Protein AF-A0A2V8SRQ6-F1 (afdb_monomer_lite)

Radius of gyration: 25.5 Å; chains: 1; bounding box: 60×57×58 Å

Secondary structure (DSSP, 8-state):
-HHHHHHH-HHHHHHHHHHHHHHHHHS-SB-TTS-B-HHHHHHHHHHHHHHHS---TT---PPPPHHHHHHHHHHHHHHHHHHGGG-TTS-HHHHHHHHHHH-TTHHHHHHHHHHHHTTTSS----TTHHHHHHHHHT---HHHHHHHHTTS-HHHHHHHHHHHHHHHHHTT-HHHHHHHHHHH--HHHHHHHHHHHHHHHHHHHHHHT-HHHHHHHHHTS-HHHHHHHHHHHHHHHHHH-HHHHHHHHHHHHHHHHHTS-SS--SHHHHHHHHHHHHHHHHH-HHHHHHHHGGGHHHHHHHHHHHHHHHHHTT-SEETTEE---TT---SS---HHHHHHHHTT-HHHHHHHHHT-S-HHHHHHHHHHHHHTT-

Foldseek 3Di:
DLVVCCVVPVVVSLVVVQVLLVVLLPDDLADPVRAGVVVSLVVLLVVLCVVLDDDDPPDDDHDYDPVSSLSSLVVSLVCCLVPVVNPLPDDLVSNQSSCVPRPVVCNVSSVVCVVPSVPPDDDDPFPPVVVVCVVVVVVDALVVLQVCLVVGDLVSSLVSLLVSLLNCLLVVNNVVSLVSLVVNDDDPRSVVSNLVSLLSSLVSCLVVVVLVVSLVSLVPHDLLSSLVSLLVSLVSQCVVPVVVRLVVSVVSLVVSVVSADLADPD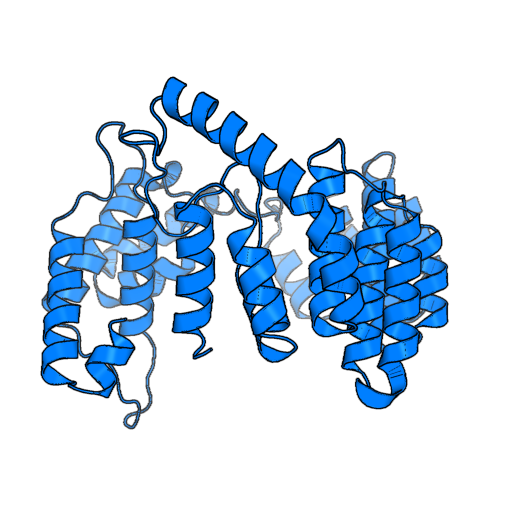LSSLVSLLSSLLSCLQRPVVVSLVSCQVCLVVLQVQLLVLLVVQVVVVHQDDPSAGDPDPPDDSSHDHDLVSLLSNCVVPVVSSVVSLVSHPHPSSSVVSVVVNVVVVD

pLDDT: mean 88.92, std 11.86, range [34.81, 98.5]

Sequence (375 aa):
MLNKVWSKDPATGNELANEVVDRLVSKSFFGSNNQANYDLITLSTSILSDYLRERSPEDKHIAFSESGMRSLGLKLLSVYIERAPAMNYIPLDQLQPIAKRFSPSSLDLLKKMSPNSRSSGFHPTMQNGEAYSKLMSSNPTADVLISEARKFPAESRRPIYAVAANKFSDANQYDRAVALLNENFEDDALENAISSLNWYHAHHLMNLGDFDAAEAMIMEFNESNRISALTSLANAIYNKDPEKNRARANAVLQRARTFLPQKPETNNEFSQIIQLINAMARIEPTEAFRNFEPLVDQINQLAEASAVINAFQGGGIRQGEYMVTNGYNFGVYVDPSMFRTLAQRDFDRTMILIDGFQRREMRIQILVSLLESGI

Structure (mmCIF, N/CA/C/O backbone):
data_AF-A0A2V8SRQ6-F1
#
_entry.id   AF-A0A2V8SRQ6-F1
#
loop_
_atom_site.group_PDB
_atom_site.id
_atom_site.type_symbol
_atom_site.label_atom_id
_atom_site.label_alt_id
_atom_site.label_comp_id
_atom_site.label_asym_id
_atom_site.label_entity_id
_atom_site.label_seq_id
_atom_site.pdbx_PDB_ins_code
_atom_site.Cartn_x
_atom_site.Cartn_y
_atom_site.Cartn_z
_atom_site.occupancy
_atom_site.B_iso_or_equiv
_atom_site.auth_seq_id
_atom_site.auth_comp_id
_atom_site.auth_asym_id
_atom_site.auth_atom_id
_atom_site.pdbx_PDB_model_num
ATOM 1 N N . MET A 1 1 ? -8.928 16.375 15.308 1.00 72.50 1 MET A N 1
ATOM 2 C CA . MET A 1 1 ? -9.767 17.038 16.336 1.00 72.50 1 MET A CA 1
ATOM 3 C C . MET A 1 1 ? -9.495 18.541 16.437 1.00 72.50 1 MET A C 1
ATOM 5 O O . MET A 1 1 ? -10.441 19.289 16.239 1.00 72.50 1 MET A O 1
ATOM 9 N N . LEU A 1 2 ? -8.249 18.995 16.653 1.00 81.81 2 LEU A N 1
ATOM 10 C CA . LEU A 1 2 ? -7.914 20.430 16.791 1.00 81.81 2 LEU A CA 1
ATOM 11 C C . LEU A 1 2 ? -8.434 21.309 15.640 1.00 81.81 2 LEU A C 1
ATOM 13 O O . LEU A 1 2 ? -9.131 22.278 15.902 1.00 81.81 2 LEU A O 1
ATOM 17 N N . ASN A 1 3 ? -8.230 20.911 14.378 1.00 83.00 3 ASN A N 1
ATOM 18 C CA . ASN A 1 3 ? -8.765 21.655 13.223 1.00 83.00 3 ASN A CA 1
ATOM 19 C C . ASN A 1 3 ? -10.300 21.771 13.226 1.00 83.00 3 ASN A C 1
ATOM 21 O O . ASN A 1 3 ? -10.837 22.793 12.816 1.00 83.00 3 ASN A O 1
ATOM 25 N N . LYS A 1 4 ? -11.017 20.745 13.715 1.00 83.81 4 LYS A N 1
ATOM 26 C CA . LYS A 1 4 ? -12.486 20.782 13.823 1.00 83.81 4 LYS A CA 1
ATOM 27 C C . LYS A 1 4 ? -12.924 21.783 14.897 1.00 83.81 4 LYS A C 1
ATOM 29 O O . LYS A 1 4 ? -13.859 22.538 14.657 1.00 83.81 4 LYS A O 1
ATOM 34 N N . VAL A 1 5 ? -12.242 21.810 16.046 1.00 85.81 5 VAL A N 1
ATOM 35 C CA . VAL A 1 5 ? -12.513 22.797 17.106 1.00 85.81 5 VAL A CA 1
ATOM 36 C C . VAL A 1 5 ? -12.198 24.202 16.601 1.00 85.81 5 VAL A C 1
ATOM 38 O O . VAL A 1 5 ? -13.075 25.054 16.618 1.00 85.81 5 VAL A O 1
ATOM 41 N N . TRP A 1 6 ? -11.008 24.401 16.033 1.00 92.44 6 TRP A N 1
ATOM 42 C CA . TRP A 1 6 ? -10.566 25.682 15.484 1.00 92.44 6 TRP A CA 1
ATOM 43 C C . TRP A 1 6 ? -11.492 26.227 14.388 1.00 92.44 6 TRP A C 1
ATOM 45 O O . TRP A 1 6 ? -11.783 27.416 14.365 1.00 92.44 6 TRP A O 1
ATOM 55 N N . SER A 1 7 ? -12.022 25.363 13.513 1.00 88.56 7 SER A N 1
ATOM 56 C CA . SER A 1 7 ? -12.961 25.783 12.461 1.00 88.56 7 SER A CA 1
ATOM 57 C C . SER A 1 7 ? -14.282 26.350 12.995 1.00 88.56 7 SER A C 1
ATOM 59 O O . SER A 1 7 ? -14.957 27.090 12.283 1.00 88.56 7 SER A O 1
ATOM 61 N N . LYS A 1 8 ? -14.656 25.991 14.230 1.00 92.25 8 LYS A N 1
ATOM 62 C CA . LYS A 1 8 ? -15.879 26.454 14.897 1.00 92.25 8 LYS A CA 1
ATOM 63 C C . LYS A 1 8 ? -15.600 27.606 15.858 1.00 92.25 8 LYS A C 1
ATOM 65 O O . LYS A 1 8 ? -16.370 28.557 15.894 1.00 92.25 8 LYS A O 1
ATOM 70 N N . ASP A 1 9 ? -14.505 27.510 16.604 1.00 94.06 9 ASP A N 1
ATOM 71 C CA . ASP A 1 9 ? -14.030 28.511 17.553 1.00 94.06 9 ASP A CA 1
ATOM 72 C C . ASP A 1 9 ? -12.500 28.644 17.434 1.00 94.06 9 ASP A C 1
ATOM 74 O O . ASP A 1 9 ? -11.750 27.846 18.014 1.00 94.06 9 ASP A O 1
ATOM 78 N N . PRO A 1 10 ? -12.009 29.632 16.662 1.00 93.94 10 PRO A N 1
ATOM 79 C CA . PRO A 1 10 ? -10.578 29.831 16.471 1.00 93.94 10 PRO A CA 1
ATOM 80 C C . PRO A 1 10 ? -9.828 30.163 17.763 1.00 93.94 10 PRO A C 1
ATOM 82 O O . PRO A 1 10 ? -8.671 29.769 17.904 1.00 93.94 10 PRO A O 1
ATOM 85 N N . ALA A 1 11 ? -10.462 30.867 18.707 1.00 93.25 11 ALA A N 1
ATOM 86 C CA . ALA A 1 11 ? -9.820 31.270 19.954 1.00 93.25 11 ALA A CA 1
ATOM 87 C C . ALA A 1 11 ? -9.552 30.042 20.830 1.00 93.25 11 ALA A C 1
ATOM 89 O O . ALA A 1 11 ? -8.399 29.777 21.177 1.00 93.25 11 ALA A O 1
ATOM 90 N N . THR A 1 12 ? -10.583 29.228 21.074 1.00 94.12 12 THR A N 1
ATOM 91 C CA . THR A 1 12 ? -10.437 27.962 21.806 1.00 94.12 12 THR A CA 1
ATOM 92 C C . THR A 1 12 ? -9.539 26.975 21.061 1.00 94.12 12 THR A C 1
ATOM 94 O O . THR A 1 12 ? -8.738 26.274 21.676 1.00 94.12 12 THR A O 1
ATOM 97 N N . GLY A 1 13 ? -9.619 26.926 19.727 1.00 92.62 13 GLY A N 1
ATOM 98 C CA . GLY A 1 13 ? -8.737 26.091 18.913 1.00 92.62 13 GLY A CA 1
ATOM 99 C C . GLY A 1 13 ? -7.255 26.439 19.085 1.00 92.62 13 GLY A C 1
ATOM 100 O O . GLY A 1 13 ? -6.432 25.534 19.211 1.00 92.62 13 GLY A O 1
ATOM 101 N N . ASN A 1 14 ? -6.920 27.732 19.129 1.00 93.94 14 ASN A N 1
ATOM 102 C CA . ASN A 1 14 ? -5.555 28.207 19.367 1.00 93.94 14 ASN A CA 1
ATOM 103 C C . ASN A 1 14 ? -5.093 27.919 20.802 1.00 93.94 14 ASN A C 1
ATOM 105 O O . ASN A 1 14 ? -3.961 27.484 21.004 1.00 93.94 14 ASN A O 1
ATOM 109 N N . GLU A 1 15 ? -5.952 28.136 21.800 1.00 94.38 15 GLU A N 1
ATOM 110 C CA . GLU A 1 15 ? -5.641 27.856 23.207 1.00 94.38 15 GLU A CA 1
ATOM 111 C C . GLU A 1 15 ? -5.310 26.372 23.420 1.00 94.38 15 GLU A C 1
ATOM 113 O O . GLU A 1 15 ? -4.221 26.038 23.889 1.00 94.38 15 GLU A O 1
ATOM 118 N N . LEU A 1 16 ? -6.187 25.475 22.957 1.00 94.69 16 LEU A N 1
ATOM 119 C CA . LEU A 1 16 ? -5.976 24.028 23.041 1.00 94.69 16 LEU A CA 1
ATOM 120 C C . LEU A 1 16 ? -4.724 23.580 22.286 1.00 94.69 16 LEU A C 1
ATOM 122 O O . LEU A 1 16 ? -4.012 22.682 22.731 1.00 94.69 16 LEU A O 1
ATOM 126 N N . ALA A 1 17 ? -4.443 24.186 21.132 1.00 93.88 17 ALA A N 1
ATOM 127 C CA . ALA A 1 17 ? -3.249 23.863 20.367 1.00 93.88 17 ALA A CA 1
ATOM 128 C C . ALA A 1 17 ? -1.962 24.227 21.123 1.00 93.88 17 ALA A C 1
ATOM 130 O O . ALA A 1 17 ? -1.019 23.434 21.133 1.00 93.88 17 ALA A O 1
ATOM 131 N N . ASN A 1 18 ? -1.934 25.379 21.800 1.00 96.25 18 ASN A N 1
ATOM 132 C CA . ASN A 1 18 ? -0.808 25.766 22.650 1.00 96.25 18 ASN A CA 1
ATOM 133 C C . ASN A 1 18 ? -0.691 24.860 23.884 1.00 96.25 18 ASN A C 1
ATOM 135 O O . ASN A 1 18 ? 0.411 24.424 24.201 1.00 96.25 18 ASN A O 1
ATOM 139 N N . GLU A 1 19 ? -1.807 24.460 24.498 1.00 95.94 19 GLU A N 1
ATOM 140 C CA . GLU A 1 19 ? -1.788 23.494 25.602 1.00 95.94 19 GLU A CA 1
ATOM 141 C C . GLU A 1 19 ? -1.201 22.136 25.169 1.00 95.94 19 GLU A C 1
ATOM 143 O O . GLU A 1 19 ? -0.430 21.509 25.900 1.00 95.94 19 GLU A O 1
ATOM 148 N N . VAL A 1 20 ? -1.522 21.670 23.956 1.00 95.31 20 VAL A N 1
ATOM 149 C CA . VAL A 1 20 ? -0.913 20.457 23.390 1.00 95.31 20 VAL A CA 1
ATOM 150 C C . VAL A 1 20 ? 0.598 20.626 23.236 1.00 95.31 20 VAL A C 1
ATOM 152 O O . VAL A 1 20 ? 1.340 19.715 23.608 1.00 95.31 20 VAL A O 1
ATOM 155 N N . VAL A 1 21 ? 1.065 21.774 22.739 1.00 97.19 21 VAL A N 1
ATOM 156 C CA . VAL A 1 21 ? 2.502 22.073 22.634 1.00 97.19 21 VAL A CA 1
ATOM 157 C C . VAL A 1 21 ? 3.165 22.058 24.013 1.00 97.19 21 VAL A C 1
ATOM 159 O O . VAL A 1 21 ? 4.177 21.380 24.181 1.00 97.19 21 VAL A O 1
ATOM 162 N N . ASP A 1 22 ? 2.571 22.686 25.025 1.00 96.69 22 ASP A N 1
ATOM 163 C CA . ASP A 1 22 ? 3.110 22.705 26.392 1.00 96.69 22 ASP A CA 1
ATOM 164 C C . ASP A 1 22 ? 3.184 21.297 27.007 1.00 96.69 22 ASP A C 1
ATOM 166 O O . ASP A 1 22 ? 4.172 20.909 27.648 1.00 96.69 22 ASP A O 1
ATOM 170 N N . ARG A 1 23 ? 2.172 20.462 26.751 1.00 95.88 23 ARG A N 1
ATOM 171 C CA . ARG A 1 23 ? 2.177 19.043 27.139 1.00 95.88 23 ARG A CA 1
ATOM 172 C C . ARG A 1 23 ? 3.268 18.253 26.410 1.00 95.88 23 ARG A C 1
ATOM 174 O O . ARG A 1 23 ? 3.907 17.394 27.017 1.00 95.88 23 ARG A O 1
ATOM 181 N N . LEU A 1 24 ? 3.515 18.527 25.130 1.00 96.00 24 LEU A N 1
ATOM 182 C CA . LEU A 1 24 ? 4.593 17.888 24.366 1.00 96.00 24 LEU A CA 1
ATOM 183 C C . LEU A 1 24 ? 5.977 18.334 24.842 1.00 96.00 24 LEU A C 1
ATOM 185 O O . LEU A 1 24 ? 6.892 17.514 24.932 1.00 96.00 24 LEU A O 1
ATOM 189 N N . VAL A 1 25 ? 6.135 19.606 25.208 1.00 96.62 25 VAL A N 1
ATOM 190 C CA . VAL A 1 25 ? 7.375 20.145 25.779 1.00 96.62 25 VAL A CA 1
ATOM 191 C C . VAL A 1 25 ? 7.649 19.549 27.163 1.00 96.62 25 VAL A C 1
ATOM 193 O O . VAL A 1 25 ? 8.792 19.189 27.443 1.00 96.62 25 VAL A O 1
ATOM 196 N N . SER A 1 26 ? 6.629 19.338 27.995 1.00 94.56 26 SER A N 1
ATOM 197 C CA . SER A 1 26 ? 6.801 18.781 29.348 1.00 94.56 26 SER A CA 1
ATOM 198 C C . SER A 1 26 ? 7.001 17.258 29.395 1.00 94.56 26 SER A C 1
ATOM 200 O O . SER A 1 26 ? 7.717 16.762 30.263 1.00 94.56 26 SER A O 1
ATOM 202 N N . LYS A 1 27 ? 6.424 16.484 28.466 1.00 93.56 27 LYS A N 1
ATOM 203 C CA . LYS A 1 27 ? 6.523 15.009 28.482 1.00 93.56 27 LYS A CA 1
ATOM 204 C C . LYS A 1 27 ? 7.836 14.470 27.923 1.00 93.56 27 LYS A C 1
ATOM 206 O O . LYS A 1 27 ? 8.259 14.876 26.852 1.00 93.56 27 LYS A O 1
ATOM 211 N N . SER A 1 28 ? 8.451 13.481 28.566 1.00 89.50 28 SER A N 1
ATOM 212 C CA . SER A 1 28 ? 9.617 12.788 27.992 1.00 89.50 28 SER A CA 1
ATOM 213 C C . SER A 1 28 ? 9.271 12.104 26.659 1.00 89.50 28 SER A C 1
ATOM 215 O O . SER A 1 28 ? 8.245 11.433 26.555 1.00 89.50 28 SER A O 1
ATOM 217 N N . PHE A 1 29 ? 10.155 12.214 25.659 1.00 90.62 29 PHE A N 1
ATOM 218 C CA . PHE A 1 29 ? 10.096 11.393 24.437 1.00 90.62 29 PHE A CA 1
ATOM 219 C C . PHE A 1 29 ? 10.620 9.971 24.656 1.00 90.62 29 PHE A C 1
ATOM 221 O O . PHE A 1 29 ? 10.720 9.206 23.706 1.00 90.62 29 PHE A O 1
ATOM 228 N N . PHE A 1 30 ? 10.939 9.599 25.894 1.00 86.19 30 PHE A N 1
ATOM 229 C CA . PHE A 1 30 ? 11.394 8.265 26.262 1.00 86.19 30 PHE A CA 1
ATOM 230 C C . PHE A 1 30 ? 10.602 7.734 27.453 1.00 86.19 30 PHE A C 1
ATOM 232 O O . PHE A 1 30 ? 10.371 8.459 28.426 1.00 86.19 30 PHE A O 1
ATOM 239 N N . GLY A 1 31 ? 10.199 6.468 27.364 1.00 80.88 31 GLY A N 1
ATOM 240 C CA . GLY A 1 31 ? 9.587 5.733 28.468 1.00 80.88 31 GLY A CA 1
ATOM 241 C C . GLY A 1 31 ? 10.608 5.261 29.510 1.00 80.88 31 GLY A C 1
ATOM 242 O O . GLY A 1 31 ? 11.816 5.441 29.351 1.00 80.88 31 GLY A O 1
ATOM 243 N N . SER A 1 32 ? 10.119 4.594 30.560 1.00 75.94 32 SER A N 1
ATOM 244 C CA . SER A 1 32 ? 10.934 4.050 31.662 1.00 75.94 32 SER A CA 1
ATOM 245 C C . SER A 1 32 ? 12.021 3.071 31.206 1.00 75.94 32 SER A C 1
ATOM 247 O O . SER A 1 32 ? 13.073 2.993 31.827 1.00 75.94 32 SER A O 1
ATOM 249 N N . ASN A 1 33 ? 11.801 2.376 30.088 1.00 75.62 33 ASN A N 1
ATOM 250 C CA . ASN A 1 33 ? 12.741 1.400 29.526 1.00 75.62 33 ASN A CA 1
ATOM 251 C C . ASN A 1 33 ? 13.688 2.023 28.488 1.00 75.62 33 ASN A C 1
ATOM 253 O O . ASN A 1 33 ? 14.264 1.314 27.668 1.00 75.62 33 ASN A O 1
ATOM 257 N N . ASN A 1 34 ? 13.796 3.356 28.467 1.00 75.31 34 ASN A N 1
ATOM 258 C CA . ASN A 1 34 ? 14.581 4.119 27.496 1.00 75.31 34 ASN A CA 1
ATOM 259 C C . ASN A 1 34 ? 14.147 3.927 26.024 1.00 75.31 34 ASN A C 1
ATOM 261 O O . ASN A 1 34 ? 14.859 4.334 25.109 1.00 75.31 34 ASN A O 1
ATOM 265 N N . GLN A 1 35 ? 12.970 3.341 25.791 1.00 76.19 35 GLN A N 1
ATOM 266 C CA . GLN A 1 35 ? 12.354 3.233 24.470 1.00 76.19 35 GLN A CA 1
ATOM 267 C C . GLN A 1 35 ? 11.781 4.585 24.041 1.00 76.19 35 GLN A C 1
ATOM 269 O O . GLN A 1 35 ? 11.166 5.287 24.850 1.00 76.19 35 GLN A O 1
ATOM 274 N N . ALA A 1 36 ? 11.989 4.945 22.773 1.00 82.31 36 ALA A N 1
ATOM 275 C CA . ALA A 1 36 ? 11.455 6.170 22.196 1.00 82.31 36 ALA A CA 1
ATOM 276 C C . ALA A 1 36 ? 9.922 6.110 22.117 1.00 82.31 36 ALA A C 1
ATOM 278 O O . ALA A 1 36 ? 9.336 5.113 21.699 1.00 82.31 36 ALA A O 1
ATOM 279 N N . ASN A 1 37 ? 9.267 7.196 22.512 1.00 86.12 37 ASN A N 1
ATOM 280 C CA . ASN A 1 37 ? 7.835 7.383 22.366 1.00 86.12 37 ASN A CA 1
ATOM 281 C C . ASN A 1 37 ? 7.556 7.983 20.983 1.00 86.12 37 ASN A C 1
ATOM 283 O O . ASN A 1 37 ? 7.479 9.206 20.816 1.00 86.12 37 ASN A O 1
ATOM 287 N N . TYR A 1 38 ? 7.464 7.102 19.988 1.00 81.31 38 TYR A N 1
ATOM 288 C CA . TYR A 1 38 ? 7.317 7.480 18.584 1.00 81.31 38 TYR A CA 1
ATOM 289 C C . TYR A 1 38 ? 6.052 8.291 18.304 1.00 81.31 38 TYR A C 1
ATOM 291 O O . TYR A 1 38 ? 6.085 9.153 17.429 1.00 81.31 38 TYR A O 1
ATOM 299 N N . ASP A 1 39 ? 4.983 8.103 19.076 1.00 82.12 39 ASP A N 1
ATOM 300 C CA . ASP A 1 39 ? 3.750 8.876 18.919 1.00 82.12 39 ASP A CA 1
ATOM 301 C C . ASP A 1 39 ? 3.969 10.350 19.266 1.00 82.12 39 ASP A C 1
ATOM 303 O O . ASP A 1 39 ? 3.601 11.240 18.498 1.00 82.12 39 ASP A O 1
ATOM 307 N N . LEU A 1 40 ? 4.630 10.627 20.398 1.00 89.69 40 LEU A N 1
ATOM 308 C CA . LEU A 1 40 ? 4.940 12.001 20.805 1.00 89.69 40 LEU A CA 1
ATOM 309 C C . LEU A 1 40 ? 5.920 12.664 19.839 1.00 89.69 40 LEU A C 1
ATOM 311 O O . LEU A 1 40 ? 5.772 13.846 19.530 1.00 89.69 40 LEU A O 1
ATOM 315 N N . ILE A 1 41 ? 6.901 11.908 19.349 1.00 88.88 41 ILE A N 1
ATOM 316 C CA . ILE A 1 41 ? 7.876 12.387 18.369 1.00 88.88 41 ILE A CA 1
ATOM 317 C C . ILE A 1 41 ? 7.175 12.730 17.048 1.00 88.88 41 ILE A C 1
ATOM 319 O O . ILE A 1 41 ? 7.314 13.847 16.557 1.00 88.88 41 ILE A O 1
ATOM 323 N N . THR A 1 42 ? 6.372 11.811 16.507 1.00 85.62 42 THR A N 1
ATOM 324 C CA . THR A 1 42 ? 5.651 11.982 15.234 1.00 85.62 42 THR A CA 1
ATOM 325 C C . THR A 1 42 ? 4.668 13.145 15.300 1.00 85.62 42 THR A C 1
ATOM 327 O O . THR A 1 42 ? 4.606 13.966 14.380 1.00 85.62 42 THR A O 1
ATOM 330 N N . LEU A 1 43 ? 3.935 13.265 16.410 1.00 91.00 43 LEU A N 1
ATOM 331 C CA . LEU A 1 43 ? 3.036 14.389 16.644 1.00 91.00 43 LEU A CA 1
ATOM 332 C C . LEU A 1 43 ? 3.805 15.717 16.706 1.00 91.00 43 LEU A C 1
ATOM 334 O O . LEU A 1 43 ? 3.392 16.690 16.079 1.00 91.00 43 LEU A O 1
ATOM 338 N N . SER A 1 44 ? 4.944 15.748 17.406 1.00 93.94 44 SER A N 1
ATOM 339 C CA . SER A 1 44 ? 5.781 16.951 17.520 1.00 93.94 44 SER A CA 1
ATOM 340 C C . SER A 1 44 ? 6.326 17.395 16.163 1.00 93.94 44 SER A C 1
ATOM 342 O O . SER A 1 44 ? 6.227 18.574 15.822 1.00 93.94 44 SER A O 1
ATOM 344 N N . THR A 1 45 ? 6.845 16.456 15.366 1.00 90.69 45 THR A N 1
ATOM 345 C CA . THR A 1 45 ? 7.312 16.719 13.998 1.00 90.69 45 THR A CA 1
ATOM 346 C C . THR A 1 45 ? 6.179 17.252 13.129 1.00 90.69 45 THR A C 1
ATOM 348 O O . THR A 1 45 ? 6.358 18.266 12.466 1.00 90.69 45 THR A O 1
ATOM 351 N N . SER A 1 46 ? 4.990 16.643 13.189 1.00 90.25 46 SER A N 1
ATOM 352 C CA . SER A 1 46 ? 3.832 17.071 12.392 1.00 90.25 46 SER A CA 1
ATOM 353 C C . SER A 1 46 ? 3.404 18.509 12.708 1.00 90.25 46 SER A C 1
ATOM 355 O O . SER A 1 46 ? 3.165 19.293 11.792 1.00 90.25 46 SER A O 1
ATOM 357 N N . ILE A 1 47 ? 3.357 18.880 13.994 1.00 94.31 47 ILE A N 1
ATOM 358 C CA . ILE A 1 47 ? 3.023 20.247 14.429 1.00 94.31 47 ILE A CA 1
ATOM 359 C C . ILE A 1 47 ? 4.099 21.243 13.970 1.00 94.31 47 ILE A C 1
ATOM 361 O O . ILE A 1 47 ? 3.772 22.309 13.453 1.00 94.31 47 ILE A O 1
ATOM 365 N N . LEU A 1 48 ? 5.384 20.900 14.115 1.00 94.81 48 LEU A N 1
ATOM 366 C CA . LEU A 1 48 ? 6.497 21.745 13.667 1.00 94.81 48 LEU A CA 1
ATOM 367 C C . LEU A 1 48 ? 6.508 21.937 12.146 1.00 94.81 48 LEU A C 1
ATOM 369 O O . LEU A 1 48 ? 6.730 23.051 11.676 1.00 94.81 48 LEU A O 1
ATOM 373 N N . SER A 1 49 ? 6.255 20.881 11.375 1.00 90.94 49 SER A N 1
ATOM 374 C CA . SER A 1 49 ? 6.165 20.957 9.917 1.00 90.94 49 SER A CA 1
ATOM 375 C C . SER A 1 49 ? 5.000 21.831 9.466 1.00 90.94 49 SER A C 1
ATOM 377 O O . SER A 1 49 ? 5.173 22.641 8.559 1.00 90.94 49 SER A O 1
ATOM 379 N N . ASP A 1 50 ? 3.838 21.708 10.110 1.00 90.69 50 ASP A N 1
ATOM 380 C CA . ASP A 1 50 ? 2.687 22.560 9.817 1.00 90.69 50 ASP A CA 1
ATOM 381 C C . ASP A 1 50 ? 2.972 24.036 10.152 1.00 90.69 50 ASP A C 1
ATOM 383 O O . ASP A 1 50 ? 2.677 24.915 9.343 1.00 90.69 50 ASP A O 1
ATOM 387 N N . TYR A 1 51 ? 3.628 24.306 11.287 1.00 93.94 51 TYR A N 1
ATOM 388 C CA . TYR A 1 51 ? 4.042 25.654 11.693 1.00 93.94 51 TYR A CA 1
ATOM 389 C C . TYR A 1 51 ? 5.034 26.308 10.721 1.00 93.94 51 TYR A C 1
ATOM 391 O O . TYR A 1 51 ? 4.956 27.505 10.460 1.00 93.94 51 TYR A O 1
ATOM 399 N N . LEU A 1 52 ? 5.986 25.531 10.197 1.00 92.56 52 LEU A N 1
ATOM 400 C CA . LEU A 1 52 ? 7.052 26.023 9.318 1.00 92.56 52 LEU A CA 1
ATOM 401 C C . LEU A 1 52 ? 6.658 26.061 7.836 1.00 92.56 52 LEU A C 1
ATOM 403 O O . LEU A 1 52 ? 7.464 26.490 7.007 1.00 92.56 52 LEU A O 1
ATOM 407 N N . ARG A 1 53 ? 5.454 25.599 7.485 1.00 90.69 53 ARG A N 1
ATOM 408 C CA . ARG A 1 53 ? 4.967 25.589 6.106 1.00 90.69 53 ARG A CA 1
ATOM 409 C C . ARG A 1 53 ? 4.810 27.018 5.586 1.00 90.69 53 ARG A C 1
ATOM 411 O O . ARG A 1 53 ? 4.242 27.873 6.260 1.00 90.69 53 ARG A O 1
ATOM 418 N N . GLU A 1 54 ? 5.241 27.260 4.352 1.00 86.62 54 GLU A N 1
ATOM 419 C CA . GLU A 1 54 ? 4.919 28.503 3.649 1.00 86.62 54 GLU A CA 1
ATOM 420 C C . GLU A 1 54 ? 3.407 28.563 3.381 1.00 86.62 54 GLU A C 1
ATOM 422 O O . GLU A 1 54 ? 2.814 27.616 2.859 1.00 86.62 54 GLU A O 1
ATOM 427 N N . ARG A 1 55 ? 2.764 29.661 3.787 1.00 84.19 55 ARG A N 1
ATOM 428 C CA . ARG A 1 55 ? 1.311 29.847 3.694 1.00 84.19 55 ARG A CA 1
ATOM 429 C C . ARG A 1 55 ? 0.983 31.123 2.930 1.00 84.19 55 ARG A C 1
ATOM 431 O O . ARG A 1 55 ? 1.678 32.129 3.065 1.00 84.19 55 ARG A O 1
ATOM 438 N N . SER A 1 56 ? -0.094 31.072 2.144 1.00 85.88 56 SER A N 1
ATOM 439 C CA . SER A 1 56 ? -0.691 32.269 1.542 1.00 85.88 56 SER A CA 1
ATOM 440 C C . SER A 1 56 ? -1.221 33.194 2.650 1.00 85.88 56 SER A C 1
ATOM 442 O O . SER A 1 56 ? -1.704 32.681 3.662 1.00 85.88 56 SER A O 1
ATOM 444 N N . PRO A 1 57 ? -1.206 34.529 2.473 1.00 79.75 57 PRO A N 1
ATOM 445 C CA . PRO A 1 57 ? -1.816 35.471 3.417 1.00 79.75 57 PRO A CA 1
ATOM 446 C C . PRO A 1 57 ? -3.296 35.192 3.729 1.00 79.75 57 PRO A C 1
ATOM 448 O O . PRO A 1 57 ? -3.799 35.611 4.767 1.00 79.75 57 PRO A O 1
ATOM 451 N N . GLU A 1 58 ? -3.992 34.487 2.838 1.00 85.25 58 GLU A N 1
ATOM 452 C CA . GLU A 1 58 ? -5.410 34.134 2.967 1.00 85.25 58 GLU A CA 1
ATOM 453 C C . GLU A 1 58 ? -5.640 32.798 3.703 1.00 85.25 58 GLU A C 1
ATOM 455 O O . GLU A 1 58 ? -6.781 32.454 4.020 1.00 85.25 58 GLU A O 1
ATOM 460 N N . ASP A 1 59 ? -4.575 32.033 3.983 1.00 86.25 59 ASP A N 1
ATOM 461 C CA . ASP A 1 59 ? -4.670 30.700 4.581 1.00 86.25 59 ASP A CA 1
ATOM 462 C C . ASP A 1 59 ? -5.032 30.791 6.071 1.00 86.25 59 ASP A C 1
ATOM 464 O O . ASP A 1 59 ? -4.290 31.317 6.905 1.00 86.25 59 ASP A O 1
ATOM 468 N N . LYS A 1 60 ? -6.199 30.252 6.413 1.00 88.00 60 LYS A N 1
ATOM 469 C CA . LYS A 1 60 ? -6.795 30.260 7.749 1.00 88.00 60 LYS A CA 1
ATOM 470 C C . LYS A 1 60 ? -6.288 29.061 8.553 1.00 88.00 60 LYS A C 1
ATOM 472 O O . LYS A 1 60 ? -6.560 27.922 8.186 1.00 88.00 60 LYS A O 1
ATOM 477 N N . HIS A 1 61 ? -5.587 29.305 9.660 1.00 89.50 61 HIS A N 1
ATOM 478 C CA . HIS A 1 61 ? -4.890 28.245 10.388 1.00 89.50 61 HIS A CA 1
ATOM 479 C C . HIS A 1 61 ? -4.787 28.469 11.901 1.00 89.50 61 HIS A C 1
ATOM 481 O O . HIS A 1 61 ? -4.911 29.587 12.402 1.00 89.50 61 HIS A O 1
ATOM 487 N N . ILE A 1 62 ? -4.495 27.377 12.613 1.00 92.25 62 ILE A N 1
ATOM 488 C CA . ILE A 1 62 ? -4.186 27.388 14.044 1.00 92.25 62 ILE A CA 1
ATOM 489 C C . ILE A 1 62 ? -2.934 28.232 14.292 1.00 92.25 62 ILE A C 1
ATOM 491 O O . ILE A 1 62 ? -1.870 27.963 13.730 1.00 92.25 62 ILE A O 1
ATOM 495 N N . ALA A 1 63 ? -3.060 29.225 15.167 1.00 92.25 63 ALA A N 1
ATOM 496 C CA . ALA A 1 63 ? -1.955 30.058 15.608 1.00 92.25 63 ALA A CA 1
ATOM 497 C C . ALA A 1 63 ? -1.263 29.421 16.821 1.00 92.25 63 ALA A C 1
ATOM 499 O O . ALA A 1 63 ? -1.854 29.270 17.894 1.00 92.25 63 ALA A O 1
ATOM 500 N N . PHE A 1 64 ? 0.011 29.083 16.652 1.00 94.94 64 PHE A N 1
ATOM 501 C CA . PHE A 1 64 ? 0.876 28.612 17.729 1.00 94.94 64 PHE A CA 1
ATOM 502 C C . PHE A 1 64 ? 1.735 29.758 18.266 1.00 94.94 64 PHE A C 1
ATOM 504 O O . PHE A 1 64 ? 2.124 30.661 17.524 1.00 94.94 64 PHE A O 1
ATOM 511 N N . SER A 1 65 ? 2.066 29.712 19.553 1.00 95.50 65 SER A N 1
ATOM 512 C CA . SER A 1 65 ? 3.023 30.640 20.150 1.00 95.50 65 SER A CA 1
ATOM 513 C C . SER A 1 65 ? 4.444 30.362 19.644 1.00 95.50 65 SER A C 1
ATOM 515 O O . SER A 1 65 ? 4.916 29.224 19.653 1.00 95.50 65 SER A O 1
ATOM 517 N N . GLU A 1 66 ? 5.170 31.410 19.240 1.00 95.12 66 GLU A N 1
ATOM 518 C CA . GLU A 1 66 ? 6.568 31.283 18.785 1.00 95.12 66 GLU A CA 1
ATOM 519 C C . GLU A 1 66 ? 7.461 30.695 19.895 1.00 95.12 66 GLU A C 1
ATOM 521 O O . GLU A 1 66 ? 8.347 29.889 19.617 1.00 95.12 66 GLU A O 1
ATOM 526 N N . SER A 1 67 ? 7.210 31.035 21.166 1.00 96.31 67 SER A N 1
ATOM 527 C CA . SER A 1 67 ? 7.941 30.485 22.317 1.00 96.31 67 SER A CA 1
ATOM 528 C C . SER A 1 67 ? 7.696 28.986 22.518 1.00 96.31 67 SER A C 1
ATOM 530 O O . SER A 1 67 ? 8.658 28.242 22.740 1.00 96.31 67 SER A O 1
ATOM 532 N N . GLY A 1 68 ? 6.444 28.531 22.409 1.00 96.19 68 GLY A N 1
ATOM 533 C CA . GLY A 1 68 ? 6.087 27.115 22.491 1.00 96.19 68 GLY A CA 1
ATOM 534 C C . GLY A 1 68 ? 6.706 26.322 21.343 1.00 96.19 68 GLY A C 1
ATOM 535 O O . GLY A 1 68 ? 7.382 25.316 21.570 1.00 96.19 68 GLY A O 1
ATOM 536 N N . MET A 1 69 ? 6.585 26.831 20.113 1.00 97.56 69 MET A N 1
ATOM 537 C CA . MET A 1 69 ? 7.150 26.182 18.929 1.00 97.56 69 MET A CA 1
ATOM 538 C C . MET A 1 69 ? 8.673 26.115 18.955 1.00 97.56 69 MET A C 1
ATOM 540 O O . MET A 1 69 ? 9.250 25.076 18.627 1.00 97.56 69 MET A O 1
ATOM 544 N N . ARG A 1 70 ? 9.336 27.181 19.412 1.00 97.00 70 ARG A N 1
ATOM 545 C CA . ARG A 1 70 ? 10.786 27.183 19.613 1.00 97.00 70 ARG A CA 1
ATOM 546 C C . ARG A 1 70 ? 11.206 26.147 20.649 1.00 97.00 70 ARG A C 1
ATOM 548 O O . ARG A 1 70 ? 12.160 25.413 20.409 1.00 97.00 70 ARG A O 1
ATOM 555 N N . SER A 1 71 ? 10.499 26.065 21.774 1.00 97.56 71 SER A N 1
ATOM 556 C CA . SER A 1 71 ? 10.799 25.099 22.840 1.00 97.56 71 SER A CA 1
ATOM 557 C C . SER A 1 71 ? 10.641 23.659 22.350 1.00 97.56 71 SER A C 1
ATOM 559 O O . SER A 1 71 ? 11.519 22.826 22.575 1.00 97.56 71 SER A O 1
ATOM 561 N N . LEU A 1 72 ? 9.564 23.382 21.610 1.00 97.25 72 LEU A N 1
ATOM 562 C CA . LEU A 1 72 ? 9.317 22.074 21.008 1.00 97.25 72 LEU A CA 1
ATOM 563 C C . LEU A 1 72 ? 10.380 21.717 19.960 1.00 97.25 72 LEU A C 1
ATOM 565 O O . LEU A 1 72 ? 10.915 20.609 19.978 1.00 97.25 72 LEU A O 1
A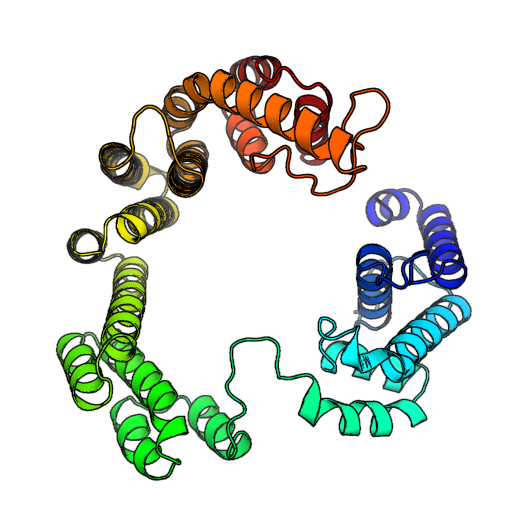TOM 569 N N . GLY A 1 73 ? 10.725 22.665 19.084 1.00 96.19 73 GLY A N 1
ATOM 570 C CA . GLY A 1 73 ? 11.748 22.493 18.055 1.00 96.19 73 GLY A CA 1
ATOM 571 C C . GLY A 1 73 ? 13.129 22.213 18.643 1.00 96.19 73 GLY A C 1
ATOM 572 O O . GLY A 1 73 ? 13.791 21.264 18.230 1.00 96.19 73 GLY A O 1
ATOM 573 N N . LEU A 1 74 ? 13.550 22.984 19.649 1.00 95.62 74 LEU A N 1
ATOM 574 C CA . LEU A 1 74 ? 14.828 22.774 20.337 1.00 95.62 74 LEU A CA 1
ATOM 575 C C . LEU A 1 74 ? 14.888 21.418 21.041 1.00 95.62 74 LEU A C 1
ATOM 577 O O . LEU A 1 74 ? 15.903 20.735 20.948 1.00 95.62 74 LEU A O 1
ATOM 581 N N . LYS A 1 75 ? 13.796 21.008 21.690 1.00 95.31 75 LYS A N 1
ATOM 582 C CA . LYS A 1 75 ? 13.699 19.698 22.333 1.00 95.31 75 LYS A CA 1
ATOM 583 C C . LYS A 1 75 ? 13.797 18.548 21.331 1.00 95.31 75 LYS A C 1
ATOM 585 O O . LYS A 1 75 ? 14.480 17.562 21.590 1.00 95.31 75 LYS A O 1
ATOM 590 N N . LEU A 1 76 ? 13.116 18.653 20.190 1.00 92.75 76 LEU A N 1
ATOM 591 C CA . LEU A 1 76 ? 13.192 17.629 19.150 1.00 92.75 76 LEU A CA 1
ATOM 592 C C . LEU A 1 76 ? 14.616 17.527 18.583 1.00 92.75 76 LEU A C 1
ATOM 594 O O . LEU A 1 76 ? 15.139 16.423 18.430 1.00 92.75 76 LEU A O 1
ATOM 598 N N . LEU A 1 77 ? 15.260 18.672 18.334 1.00 92.69 77 LEU A N 1
ATOM 599 C CA . LEU A 1 77 ? 16.645 18.731 17.869 1.00 92.69 77 LEU A CA 1
ATOM 600 C C . LEU A 1 77 ? 17.624 18.137 18.884 1.00 92.69 77 LEU A C 1
ATOM 602 O O . LEU A 1 77 ? 18.487 17.359 18.485 1.00 92.69 77 LEU A O 1
ATOM 606 N N . SER A 1 78 ? 17.491 18.457 20.175 1.00 91.00 78 SER A N 1
ATOM 607 C CA . SER A 1 78 ? 18.390 17.931 21.209 1.00 91.00 78 SER A CA 1
ATOM 608 C C . SER A 1 78 ? 18.272 16.415 21.322 1.00 91.00 78 SER A C 1
ATOM 610 O O . SER A 1 78 ? 19.280 15.719 21.275 1.00 91.00 78 SER A O 1
ATOM 612 N N . VAL A 1 79 ? 17.043 15.889 21.351 1.00 88.69 79 VAL A N 1
ATOM 613 C CA . VAL A 1 79 ? 16.794 14.443 21.386 1.00 88.69 79 VAL A CA 1
ATOM 614 C C . VAL A 1 79 ? 17.415 13.748 20.178 1.00 88.69 79 VAL A C 1
ATOM 616 O O . VAL A 1 79 ? 18.037 12.697 20.330 1.00 88.69 79 VAL A O 1
ATOM 619 N N . TYR A 1 80 ? 17.284 14.332 18.988 1.00 86.69 80 TYR A N 1
ATOM 620 C CA . TYR A 1 80 ? 17.858 13.746 17.786 1.00 86.69 80 TYR A CA 1
ATOM 621 C C . TYR A 1 80 ? 19.390 13.786 17.789 1.00 86.69 80 TYR A C 1
ATOM 623 O O . TYR A 1 80 ? 20.025 12.786 17.479 1.00 86.69 80 TYR A O 1
ATOM 631 N N . ILE A 1 81 ? 19.996 14.910 18.174 1.00 86.81 81 ILE A N 1
ATOM 632 C CA . ILE A 1 81 ? 21.457 15.074 18.216 1.00 86.81 81 ILE A CA 1
ATOM 633 C C . ILE A 1 81 ? 22.086 14.152 19.268 1.00 86.81 81 ILE A C 1
ATOM 635 O O . ILE A 1 81 ? 23.102 13.516 19.001 1.00 86.81 81 ILE A O 1
ATOM 639 N N . GLU A 1 82 ? 21.479 14.050 20.449 1.00 84.88 82 GLU A N 1
ATOM 640 C CA . GLU A 1 82 ? 22.001 13.248 21.560 1.00 84.88 82 GLU A CA 1
ATOM 641 C C . GLU A 1 82 ? 21.800 11.744 21.353 1.00 84.88 82 GLU A C 1
ATOM 643 O O . GLU A 1 82 ? 22.574 10.935 21.865 1.00 84.88 82 GLU A O 1
ATOM 648 N N . ARG A 1 83 ? 20.746 11.348 20.627 1.00 78.94 83 ARG A N 1
ATOM 649 C CA . ARG A 1 83 ? 20.312 9.947 20.522 1.00 78.94 83 ARG A CA 1
ATOM 650 C C . ARG A 1 83 ? 20.099 9.482 19.084 1.00 78.94 83 ARG A C 1
ATOM 652 O O . ARG A 1 83 ? 19.332 8.547 18.859 1.00 78.94 83 ARG A O 1
ATOM 659 N N . ALA A 1 84 ? 20.805 10.081 18.125 1.00 67.88 84 ALA A N 1
ATOM 660 C CA . ALA A 1 84 ? 20.684 9.792 16.692 1.00 67.88 84 ALA A CA 1
ATOM 661 C C . ALA A 1 84 ? 20.624 8.286 16.341 1.00 67.88 84 ALA A C 1
ATOM 663 O O . ALA A 1 84 ? 19.743 7.914 15.566 1.00 67.88 84 ALA A O 1
ATOM 664 N N . PRO A 1 85 ? 21.440 7.386 16.941 1.00 61.47 85 PRO A N 1
ATOM 665 C CA . PRO A 1 85 ? 21.367 5.951 16.640 1.00 61.47 85 PRO A CA 1
ATOM 666 C C . PRO A 1 85 ? 20.025 5.296 17.011 1.00 61.47 85 PRO A C 1
ATOM 668 O O . PRO A 1 85 ? 19.593 4.361 16.346 1.00 61.47 85 PRO A O 1
ATOM 671 N N . ALA A 1 86 ? 19.345 5.793 18.050 1.00 61.50 86 ALA A N 1
ATOM 672 C CA . ALA A 1 86 ? 18.032 5.306 18.486 1.00 61.50 86 ALA A CA 1
ATOM 673 C C . ALA A 1 86 ? 16.863 5.951 17.711 1.00 61.50 86 ALA A C 1
ATOM 675 O O . ALA A 1 86 ? 15.724 5.498 17.808 1.00 61.50 86 ALA A O 1
ATOM 676 N N . MET A 1 87 ? 17.143 7.006 16.939 1.00 63.00 87 MET A N 1
ATOM 677 C CA . MET A 1 87 ? 16.166 7.859 16.252 1.00 63.00 87 MET A CA 1
ATOM 678 C C . MET A 1 87 ? 16.215 7.685 14.725 1.00 63.00 87 MET A C 1
ATOM 680 O O . MET A 1 87 ? 15.887 8.607 13.978 1.00 63.00 87 MET A O 1
ATOM 684 N N . ASN A 1 88 ? 16.586 6.490 14.252 1.00 62.62 88 ASN A N 1
ATOM 685 C CA . ASN A 1 88 ? 16.857 6.155 12.844 1.00 62.62 88 ASN A CA 1
ATOM 686 C C . ASN A 1 88 ? 15.627 6.195 11.898 1.00 62.62 88 ASN A C 1
ATOM 688 O O . ASN A 1 88 ? 15.668 5.641 10.799 1.00 62.62 88 ASN A O 1
ATOM 692 N N . TYR A 1 89 ? 14.523 6.804 12.346 1.00 60.38 89 TYR A N 1
ATOM 693 C CA . TYR A 1 89 ? 13.223 6.846 11.672 1.00 60.38 89 TYR A CA 1
ATOM 694 C C . TYR A 1 89 ? 12.773 8.262 11.280 1.00 60.38 89 TYR A C 1
ATOM 696 O O . TYR A 1 89 ? 11.885 8.391 10.447 1.00 60.38 89 TYR A O 1
ATOM 704 N N . ILE A 1 90 ? 13.359 9.334 11.840 1.00 65.88 90 ILE A N 1
ATOM 705 C CA . ILE A 1 90 ? 13.066 10.697 11.358 1.00 65.88 90 ILE A CA 1
ATOM 706 C C . ILE A 1 90 ? 14.056 11.030 10.239 1.00 65.88 90 ILE A C 1
ATOM 708 O O . ILE A 1 90 ? 15.263 11.099 10.513 1.00 65.88 90 ILE A O 1
ATOM 712 N N . PRO A 1 91 ? 13.577 11.264 9.006 1.00 70.69 91 PRO A N 1
ATOM 713 C CA . PRO A 1 91 ? 14.427 11.717 7.920 1.00 70.69 91 PRO A CA 1
ATOM 714 C C . PRO A 1 91 ? 15.088 13.054 8.287 1.00 70.69 91 PRO A C 1
ATOM 716 O O . PRO A 1 91 ? 14.427 14.001 8.718 1.00 70.69 91 PRO A O 1
ATOM 719 N N . LEU A 1 92 ? 16.414 13.137 8.159 1.00 74.31 92 LEU A N 1
ATOM 720 C CA . LEU A 1 92 ? 17.195 14.323 8.540 1.00 74.31 92 LEU A CA 1
ATOM 721 C C . LEU A 1 92 ? 16.759 15.605 7.824 1.00 74.31 92 LEU A C 1
ATOM 723 O O . LEU A 1 92 ? 16.890 16.700 8.369 1.00 74.31 92 LEU A O 1
ATOM 727 N N . ASP A 1 93 ? 16.261 15.474 6.601 1.00 78.88 93 ASP A N 1
ATOM 728 C CA . ASP A 1 93 ? 15.669 16.538 5.796 1.00 78.88 93 ASP A CA 1
ATOM 729 C C . ASP A 1 93 ? 14.473 17.198 6.492 1.00 78.88 93 ASP A C 1
ATOM 731 O O . ASP A 1 93 ? 14.329 18.416 6.399 1.00 78.88 93 ASP A O 1
ATOM 735 N N . GLN A 1 94 ? 13.696 16.459 7.290 1.00 80.81 94 GLN A N 1
ATOM 736 C CA . GLN A 1 94 ? 12.588 17.029 8.067 1.00 80.81 94 GLN A CA 1
ATOM 737 C C . GLN A 1 94 ? 13.068 17.914 9.227 1.00 80.81 94 GLN A C 1
ATOM 739 O O . GLN A 1 94 ? 12.350 18.814 9.660 1.00 80.81 94 GLN A O 1
ATOM 744 N N . LEU A 1 95 ? 14.294 17.706 9.719 1.00 87.88 95 LEU A N 1
ATOM 745 C CA . LEU A 1 95 ? 14.865 18.484 10.824 1.00 87.88 95 LEU A CA 1
ATOM 746 C C . LEU A 1 95 ? 15.576 19.758 10.359 1.00 87.88 95 LEU A C 1
ATOM 748 O O . LEU A 1 95 ? 15.774 20.677 11.158 1.00 87.88 95 LEU A O 1
ATOM 752 N N . GLN A 1 96 ? 15.945 19.854 9.079 1.00 89.25 96 GLN A N 1
ATOM 753 C CA . GLN A 1 96 ? 16.664 21.019 8.556 1.00 89.25 96 GLN A CA 1
ATOM 754 C C . GLN A 1 96 ? 15.864 22.328 8.665 1.00 89.25 96 GLN A C 1
ATOM 756 O O . GLN A 1 96 ? 16.448 23.313 9.125 1.00 89.25 96 GLN A O 1
ATOM 761 N N . PRO A 1 97 ? 14.561 22.391 8.316 1.00 91.38 97 PRO A N 1
ATOM 762 C CA . PRO A 1 97 ? 13.772 23.612 8.485 1.00 91.38 97 PRO A CA 1
ATOM 763 C C . PRO A 1 97 ? 13.683 24.045 9.953 1.00 91.38 97 PRO A C 1
ATOM 765 O O . PRO A 1 97 ? 13.821 25.228 10.264 1.00 91.38 97 PRO A O 1
ATOM 768 N N . ILE A 1 98 ? 13.534 23.074 10.860 1.00 93.19 98 ILE A N 1
ATOM 769 C CA . ILE A 1 98 ? 13.443 23.294 12.309 1.00 93.19 98 ILE A CA 1
ATOM 770 C C . ILE A 1 98 ? 14.759 23.877 12.831 1.00 93.19 98 ILE A C 1
ATOM 772 O O . ILE A 1 98 ? 14.754 24.903 13.513 1.00 93.19 98 ILE A O 1
ATOM 776 N N . ALA A 1 99 ? 15.896 23.281 12.462 1.00 93.25 99 ALA A N 1
ATOM 777 C CA . ALA A 1 99 ? 17.214 23.799 12.814 1.00 93.25 99 ALA A CA 1
ATOM 778 C C . ALA A 1 99 ? 17.450 25.192 12.218 1.00 93.25 99 ALA A C 1
ATOM 780 O O . ALA A 1 99 ? 17.819 26.109 12.942 1.00 93.25 99 ALA A O 1
ATOM 781 N N . LYS A 1 100 ? 17.148 25.409 10.934 1.00 93.19 100 LYS A N 1
ATOM 782 C CA . LYS A 1 100 ? 17.310 26.718 10.284 1.00 93.19 100 LYS A CA 1
ATOM 783 C C . LYS A 1 100 ? 16.517 27.824 10.985 1.00 93.19 100 LYS A C 1
ATOM 785 O O . LYS A 1 100 ? 17.007 28.946 11.065 1.00 93.19 100 LYS A O 1
ATOM 790 N N . ARG A 1 101 ? 15.317 27.520 11.493 1.00 94.06 101 ARG A N 1
ATOM 791 C CA . ARG A 1 101 ? 14.471 28.494 12.194 1.00 94.06 101 ARG A CA 1
ATOM 792 C C . ARG A 1 101 ? 14.886 28.704 13.650 1.00 94.06 101 ARG A C 1
ATOM 794 O O . ARG A 1 101 ? 14.983 29.847 14.084 1.00 94.06 101 ARG A O 1
ATOM 801 N N . PHE A 1 102 ? 15.100 27.628 14.407 1.00 94.81 102 PHE A N 1
ATOM 802 C CA . PHE A 1 102 ? 15.195 27.704 15.870 1.00 94.81 102 PHE A CA 1
ATOM 803 C C . PHE A 1 102 ? 16.607 27.502 16.430 1.00 94.81 102 PHE A C 1
ATOM 805 O O . PHE A 1 102 ? 16.893 27.988 17.526 1.00 94.81 102 PHE A O 1
ATOM 812 N N . SER A 1 103 ? 17.492 26.815 15.702 1.00 93.81 103 SER A N 1
ATOM 813 C CA . SER A 1 103 ? 18.880 26.557 16.107 1.00 93.81 103 SER A CA 1
ATOM 814 C C . SER A 1 103 ? 19.817 26.444 14.893 1.00 93.81 103 SER A C 1
ATOM 816 O O . SER A 1 103 ? 20.235 25.340 14.530 1.00 93.81 103 SER A O 1
ATOM 818 N N . PRO A 1 104 ? 20.160 27.568 14.231 1.00 91.25 104 PRO A N 1
ATOM 819 C CA . PRO A 1 104 ? 20.982 27.537 13.019 1.00 91.25 104 PRO A CA 1
ATOM 820 C C . PRO A 1 104 ? 22.346 26.868 13.225 1.00 91.25 104 PRO A C 1
ATOM 822 O O . PRO A 1 104 ? 22.851 26.214 12.318 1.00 91.25 104 PRO A O 1
ATOM 825 N N . SER A 1 105 ? 22.914 26.962 14.431 1.00 89.12 105 SER A N 1
ATOM 826 C CA . SER A 1 105 ? 24.165 26.289 14.808 1.00 89.12 105 SER A CA 1
ATOM 827 C C . SER A 1 105 ? 24.072 24.758 14.779 1.00 89.12 105 SER A C 1
ATOM 829 O O . SER A 1 105 ? 25.084 24.088 14.582 1.00 89.12 105 SER A O 1
ATOM 831 N N . SER A 1 106 ? 22.872 24.187 14.918 1.00 88.62 106 SER A N 1
ATOM 832 C CA . SER A 1 106 ? 22.649 22.738 14.838 1.00 88.62 106 SER A CA 1
ATOM 833 C C . SER A 1 106 ? 22.677 22.204 13.401 1.00 88.62 106 SER A C 1
ATOM 835 O O . SER A 1 106 ? 22.793 20.995 13.204 1.00 88.62 106 SER A O 1
ATOM 837 N N . LEU A 1 107 ? 22.604 23.071 12.380 1.00 85.19 107 LEU A N 1
ATOM 838 C CA . LEU A 1 107 ? 22.569 22.650 10.973 1.00 85.19 107 LEU A CA 1
ATOM 839 C C . LEU A 1 107 ? 23.825 21.884 10.554 1.00 85.19 107 LEU A C 1
ATOM 841 O O . LEU A 1 107 ? 23.723 20.865 9.872 1.00 85.19 107 LEU A O 1
ATOM 845 N N . ASP A 1 108 ? 25.003 22.350 10.964 1.00 84.00 108 ASP A N 1
ATOM 846 C CA . ASP A 1 108 ? 26.261 21.701 10.590 1.00 84.00 108 ASP A CA 1
ATOM 847 C C . ASP A 1 108 ? 26.438 20.351 11.291 1.00 84.00 108 ASP A C 1
ATOM 849 O O . ASP A 1 108 ? 26.994 19.419 10.708 1.00 84.00 108 ASP A O 1
ATOM 853 N N . LEU A 1 109 ? 25.911 20.213 12.512 1.00 83.81 109 LEU A N 1
ATOM 854 C CA . LEU A 1 109 ? 25.879 18.941 13.234 1.00 83.81 109 LEU A CA 1
ATOM 855 C C . LEU A 1 109 ? 24.949 17.943 12.534 1.00 83.81 109 LEU A C 1
ATOM 857 O O . LEU A 1 109 ? 25.373 16.826 12.244 1.00 83.81 109 LEU A O 1
ATOM 861 N N . LEU A 1 110 ? 23.735 18.362 12.163 1.00 83.31 110 LEU A N 1
ATOM 862 C CA . LEU A 1 110 ? 22.787 17.518 11.424 1.00 83.31 110 LEU A CA 1
ATOM 863 C C . LEU A 1 110 ? 23.346 17.070 10.064 1.00 83.31 110 LEU A C 1
ATOM 865 O O . LEU A 1 110 ? 23.218 15.904 9.692 1.00 83.31 110 LEU A O 1
ATOM 869 N N . LYS A 1 111 ? 24.024 17.963 9.330 1.00 79.50 111 LYS A N 1
ATOM 870 C CA . LYS A 1 111 ? 24.678 17.615 8.055 1.00 79.50 111 LYS A CA 1
ATOM 871 C C . LYS A 1 111 ? 25.764 16.555 8.230 1.00 79.50 111 LYS A C 1
ATOM 873 O O . LYS A 1 111 ? 25.849 15.646 7.409 1.00 79.50 111 LYS A O 1
ATOM 878 N N . LYS A 1 112 ? 26.562 16.640 9.300 1.00 77.81 112 LYS A N 1
ATOM 879 C CA . LYS A 1 112 ? 27.607 15.653 9.624 1.00 77.81 112 LYS A CA 1
ATOM 880 C C . LYS A 1 112 ? 27.049 14.300 10.071 1.00 77.81 112 LYS A C 1
ATOM 882 O O . LYS A 1 112 ? 27.748 13.305 9.935 1.00 77.81 112 LYS A O 1
ATOM 887 N N . MET A 1 113 ? 25.812 14.249 10.570 1.00 71.75 113 MET A N 1
ATOM 888 C CA . MET A 1 113 ? 25.124 13.002 10.939 1.00 71.75 113 MET A CA 1
ATOM 889 C C . MET A 1 113 ? 24.505 12.273 9.729 1.00 71.75 113 MET A C 1
ATOM 891 O O . MET A 1 113 ? 24.360 11.052 9.754 1.00 71.75 113 MET A O 1
ATOM 895 N N . SER A 1 114 ? 24.234 12.997 8.636 1.00 60.16 114 SER A N 1
ATOM 896 C CA . SER A 1 114 ? 23.648 12.495 7.376 1.00 60.16 114 SER A CA 1
ATOM 897 C C . SER A 1 114 ? 24.334 11.319 6.667 1.00 60.16 114 SER A C 1
ATOM 899 O O . SER A 1 114 ? 23.616 10.523 6.055 1.00 60.16 114 SER A O 1
ATOM 901 N N . PRO A 1 115 ? 25.663 11.115 6.756 1.00 52.25 115 PRO A N 1
ATOM 902 C CA . PRO A 1 115 ? 26.299 9.941 6.161 1.00 52.25 115 PRO A CA 1
ATOM 903 C C . PRO A 1 115 ? 25.810 8.616 6.766 1.00 52.25 115 PRO A C 1
ATOM 905 O O . PRO A 1 115 ? 25.805 7.609 6.066 1.00 52.25 115 PRO A O 1
ATOM 908 N N . ASN A 1 116 ? 25.357 8.618 8.028 1.00 46.91 116 ASN A N 1
ATOM 909 C CA . ASN A 1 116 ? 25.026 7.395 8.769 1.00 46.91 116 ASN A CA 1
ATOM 910 C C . ASN A 1 116 ? 23.516 7.102 8.864 1.00 46.91 116 ASN A C 1
ATOM 912 O O . ASN A 1 116 ? 23.140 5.963 9.126 1.00 46.91 116 ASN A O 1
ATOM 916 N N . SER A 1 117 ? 22.638 8.086 8.637 1.00 46.09 117 SER A N 1
ATOM 917 C CA . SER A 1 117 ? 21.173 7.934 8.798 1.00 46.09 117 SER A CA 1
ATOM 918 C C . SER A 1 117 ? 20.449 7.457 7.535 1.00 46.09 117 SER A C 1
ATOM 920 O O . SER A 1 117 ? 19.256 7.181 7.573 1.00 46.09 117 SER A O 1
ATOM 922 N N . ARG A 1 118 ? 21.147 7.349 6.397 1.00 43.44 118 ARG A N 1
ATOM 923 C CA . ARG A 1 118 ? 20.579 6.858 5.124 1.00 43.44 118 ARG A CA 1
ATOM 924 C C . ARG A 1 118 ? 20.485 5.326 5.038 1.00 43.44 118 ARG A C 1
ATOM 926 O O . ARG A 1 118 ? 20.189 4.797 3.975 1.00 43.44 118 ARG A O 1
ATOM 933 N N . SER A 1 119 ? 20.731 4.615 6.140 1.00 41.06 119 SER A N 1
ATOM 934 C CA . SER A 1 119 ? 20.887 3.153 6.162 1.00 41.06 119 SER A CA 1
ATOM 935 C C . SER A 1 119 ? 19.597 2.360 6.451 1.00 41.06 119 SER A C 1
ATOM 937 O O . SER A 1 119 ? 19.671 1.158 6.681 1.00 41.06 119 SER A O 1
ATOM 939 N N . SER A 1 120 ? 18.412 2.985 6.476 1.00 35.97 120 SER A N 1
ATOM 940 C CA . SER A 1 120 ? 17.154 2.306 6.860 1.00 35.97 120 SER A CA 1
ATOM 941 C C . SER A 1 120 ? 16.062 2.253 5.782 1.00 35.97 120 SER A C 1
ATOM 943 O O . SER A 1 120 ? 14.980 1.738 6.049 1.00 35.97 120 SER A O 1
ATOM 945 N N . GLY A 1 121 ? 16.330 2.684 4.546 1.00 34.81 121 GLY A N 1
ATOM 946 C CA . GLY A 1 121 ? 15.389 2.514 3.434 1.00 34.81 121 GLY A CA 1
ATOM 947 C C . GLY A 1 121 ? 16.100 2.214 2.123 1.00 34.81 121 GLY A C 1
ATOM 948 O O . GLY A 1 121 ? 16.660 3.132 1.547 1.00 34.81 121 GLY A O 1
ATOM 949 N N . PHE A 1 122 ? 16.088 0.942 1.699 1.00 36.84 122 PHE A N 1
ATOM 950 C CA . PHE A 1 122 ? 16.244 0.387 0.333 1.00 36.84 122 PHE A CA 1
ATOM 951 C C . PHE A 1 122 ? 17.174 1.050 -0.709 1.00 36.84 122 PHE A C 1
ATOM 953 O O . PHE A 1 122 ? 17.122 0.709 -1.888 1.00 36.84 122 PHE A O 1
ATOM 960 N N . HIS A 1 123 ? 18.086 1.928 -0.316 1.00 40.88 123 HIS A N 1
ATOM 961 C CA . HIS A 1 123 ? 19.141 2.436 -1.170 1.00 40.88 123 HIS A CA 1
ATOM 962 C C . HIS A 1 123 ? 20.460 1.932 -0.602 1.00 40.88 123 HIS A C 1
ATOM 964 O O . HIS A 1 123 ? 20.911 2.441 0.427 1.00 40.88 123 HIS A O 1
ATOM 970 N N . PRO A 1 124 ? 21.091 0.928 -1.245 1.00 41.91 124 PRO A N 1
ATOM 971 C CA . PRO A 1 124 ? 22.478 0.611 -0.962 1.00 41.91 124 PRO A CA 1
ATOM 972 C C . PRO A 1 124 ? 23.252 1.922 -1.016 1.00 41.91 124 PRO A C 1
ATOM 974 O O . PRO A 1 124 ? 23.050 2.718 -1.937 1.00 41.91 124 PRO A O 1
ATOM 977 N N . THR A 1 125 ? 24.091 2.173 -0.017 1.00 45.28 125 THR A N 1
ATOM 978 C CA . THR A 1 125 ? 25.010 3.307 0.014 1.00 45.28 125 THR A CA 1
ATOM 979 C C . THR A 1 125 ? 25.901 3.242 -1.222 1.00 45.28 125 THR A C 1
ATOM 981 O O . THR A 1 125 ? 26.959 2.616 -1.210 1.00 45.28 125 THR A O 1
ATOM 984 N N . MET A 1 126 ? 25.448 3.837 -2.324 1.00 54.31 126 MET A N 1
ATOM 985 C CA . MET A 1 126 ? 26.224 3.900 -3.545 1.00 54.31 126 MET A CA 1
ATOM 986 C C . MET A 1 126 ? 27.407 4.813 -3.261 1.00 54.31 126 MET A C 1
ATOM 988 O O . MET A 1 126 ? 27.226 6.012 -3.036 1.00 54.31 126 MET A O 1
ATOM 992 N N . GLN A 1 127 ? 28.618 4.260 -3.316 1.00 51.59 127 GLN A N 1
ATOM 993 C CA . GLN A 1 127 ? 29.868 5.025 -3.248 1.00 51.59 127 GLN A CA 1
ATOM 994 C C . GLN A 1 127 ? 29.923 6.166 -4.291 1.00 51.59 127 GLN A C 1
ATOM 996 O O . GLN A 1 127 ? 30.692 7.102 -4.117 1.00 51.59 127 GLN A O 1
ATOM 1001 N N . ASN A 1 128 ? 29.039 6.149 -5.303 1.00 59.94 128 ASN A N 1
ATOM 1002 C CA . ASN A 1 128 ? 28.891 7.157 -6.360 1.00 59.94 128 ASN A CA 1
ATOM 1003 C C . ASN A 1 128 ? 27.498 7.827 -6.405 1.00 59.94 128 ASN A C 1
ATOM 1005 O O . ASN A 1 128 ? 26.958 8.068 -7.487 1.00 59.94 128 ASN A O 1
ATOM 1009 N N . GLY A 1 129 ? 26.893 8.127 -5.250 1.00 72.00 129 GLY A N 1
ATOM 1010 C CA . GLY A 1 129 ? 25.526 8.664 -5.166 1.00 72.00 129 GLY A CA 1
ATOM 1011 C C . GLY A 1 129 ? 25.244 9.907 -6.031 1.00 72.00 129 GLY A C 1
ATOM 1012 O O . GLY A 1 129 ? 24.155 10.017 -6.588 1.00 72.00 129 GLY A O 1
ATOM 1013 N N . GLU A 1 130 ? 26.213 10.812 -6.213 1.00 80.62 130 GLU A N 1
ATOM 1014 C CA . GLU A 1 130 ? 26.042 12.007 -7.059 1.00 80.62 130 GLU A CA 1
ATOM 1015 C C . GLU A 1 130 ? 25.998 11.667 -8.558 1.00 80.62 130 GLU A C 1
ATOM 1017 O O . GLU A 1 130 ? 25.109 12.131 -9.271 1.00 80.62 130 GLU A O 1
ATOM 1022 N N . ALA A 1 131 ? 26.907 10.811 -9.035 1.00 83.81 131 ALA A N 1
ATOM 1023 C CA . ALA A 1 131 ? 26.932 10.376 -10.431 1.00 83.81 131 ALA A CA 1
ATOM 1024 C C . ALA A 1 131 ? 25.690 9.546 -10.787 1.00 83.81 131 ALA A C 1
ATOM 1026 O O . ALA A 1 131 ? 25.106 9.736 -11.853 1.00 83.81 131 ALA A O 1
ATOM 1027 N N . TYR A 1 132 ? 25.253 8.669 -9.877 1.00 85.31 132 TYR A N 1
ATOM 1028 C CA . TYR A 1 132 ? 24.013 7.911 -10.035 1.00 85.31 132 TYR A CA 1
ATOM 1029 C C . TYR A 1 132 ? 22.791 8.836 -10.068 1.00 85.31 132 TYR A C 1
ATOM 1031 O O . TYR A 1 132 ? 21.967 8.735 -10.974 1.00 85.31 132 TYR A O 1
ATOM 1039 N N . SER A 1 133 ? 22.703 9.776 -9.120 1.00 85.00 133 SER A N 1
ATOM 1040 C CA . SER A 1 133 ? 21.620 10.763 -9.066 1.00 85.00 133 SER A CA 1
ATOM 1041 C C . SER A 1 133 ? 21.541 11.574 -10.361 1.00 85.00 133 SER A C 1
ATOM 1043 O O . SER A 1 133 ? 20.474 11.664 -10.961 1.00 85.00 133 SER A O 1
ATOM 1045 N N . LYS A 1 134 ? 22.683 12.069 -10.858 1.00 89.06 134 LYS A N 1
ATOM 1046 C CA . LYS A 1 134 ? 22.773 12.820 -12.118 1.00 89.06 134 LYS A CA 1
ATOM 1047 C C . LYS A 1 134 ? 22.352 11.992 -13.335 1.00 89.06 134 LYS A C 1
ATOM 1049 O O . LYS A 1 134 ? 21.674 12.509 -14.222 1.00 89.06 134 LYS A O 1
ATOM 1054 N N . LEU A 1 135 ? 22.756 10.720 -13.392 1.00 90.31 135 LEU A N 1
ATOM 1055 C CA . LEU A 1 135 ? 22.343 9.811 -14.460 1.00 90.31 135 LEU A CA 1
ATOM 1056 C C . LEU A 1 135 ? 20.821 9.641 -14.447 1.00 90.31 135 LEU A C 1
ATOM 1058 O O . LEU A 1 135 ? 20.171 9.881 -15.461 1.00 90.31 135 LEU A O 1
ATOM 1062 N N . MET A 1 136 ? 20.245 9.302 -13.294 1.00 88.81 136 MET A N 1
ATOM 1063 C CA . MET A 1 136 ? 18.809 9.041 -13.174 1.00 88.81 136 MET A CA 1
ATOM 1064 C C . MET A 1 136 ? 17.958 10.303 -13.374 1.00 88.81 136 MET A C 1
ATOM 1066 O O . MET A 1 136 ? 16.914 10.234 -14.020 1.00 88.81 136 MET A O 1
ATOM 1070 N N . SER A 1 137 ? 18.421 11.473 -12.921 1.00 87.31 137 SER A N 1
ATOM 1071 C CA . SER A 1 137 ? 17.691 12.739 -13.081 1.00 87.31 137 SER A CA 1
ATOM 1072 C C . SER A 1 137 ? 17.578 13.201 -14.535 1.00 87.31 137 SER A C 1
ATOM 1074 O O . SER A 1 137 ? 16.706 14.001 -14.856 1.00 87.31 137 SER A O 1
ATOM 1076 N N . SER A 1 138 ? 18.450 12.714 -15.424 1.00 86.56 138 SER A N 1
ATOM 1077 C CA . SER A 1 138 ? 18.424 13.054 -16.853 1.00 86.56 138 SER A CA 1
ATOM 1078 C C . SER A 1 138 ? 17.379 12.274 -17.664 1.00 86.56 138 SER A C 1
ATOM 1080 O O . SER A 1 138 ? 17.255 12.496 -18.865 1.00 86.56 138 SER A O 1
ATOM 1082 N N . ASN A 1 139 ? 16.626 11.373 -17.019 1.00 87.00 139 ASN A N 1
ATOM 1083 C CA . ASN A 1 139 ? 15.667 10.461 -17.647 1.00 87.00 139 ASN A CA 1
ATOM 1084 C C . ASN A 1 139 ? 16.192 9.785 -18.943 1.00 87.00 139 ASN A C 1
ATOM 1086 O O . ASN A 1 139 ? 15.550 9.861 -19.993 1.00 87.00 139 ASN A O 1
ATOM 1090 N N . PRO A 1 140 ? 17.358 9.120 -18.891 1.00 92.44 140 PRO A N 1
ATOM 1091 C CA . PRO A 1 140 ? 18.018 8.548 -20.066 1.00 92.44 140 PRO A CA 1
ATOM 1092 C C . PRO A 1 140 ? 17.203 7.408 -20.695 1.00 92.44 140 PRO A C 1
ATOM 1094 O O . PRO A 1 140 ? 16.303 6.849 -20.068 1.00 92.44 140 PRO A O 1
ATOM 1097 N N . THR A 1 141 ? 17.529 7.026 -21.931 1.00 95.88 141 THR A N 1
ATOM 1098 C CA . THR A 1 141 ? 16.979 5.808 -22.551 1.00 95.88 141 THR A CA 1
ATOM 1099 C C . THR A 1 141 ? 17.597 4.549 -21.933 1.00 95.88 141 THR A C 1
ATOM 1101 O O . THR A 1 141 ? 18.633 4.616 -21.266 1.00 95.88 141 THR A O 1
ATOM 1104 N N . ALA A 1 142 ? 16.976 3.387 -22.162 1.00 96.12 142 ALA A N 1
ATOM 1105 C CA . ALA A 1 142 ? 17.502 2.101 -21.700 1.00 96.12 142 ALA A CA 1
ATOM 1106 C C . ALA A 1 142 ? 18.936 1.847 -22.206 1.00 96.12 142 ALA A C 1
ATOM 1108 O O . ALA A 1 142 ? 19.819 1.531 -21.413 1.00 96.12 142 ALA A O 1
ATOM 1109 N N . ASP A 1 143 ? 19.200 2.076 -23.497 1.00 95.94 143 ASP A N 1
ATOM 1110 C CA . ASP A 1 143 ? 20.532 1.866 -24.082 1.00 95.94 143 ASP A CA 1
ATOM 1111 C C . ASP A 1 143 ? 21.589 2.810 -23.473 1.00 95.94 143 ASP A C 1
ATOM 1113 O O . ASP A 1 143 ? 22.721 2.395 -23.209 1.00 95.94 143 ASP A O 1
ATOM 1117 N N . VAL A 1 144 ? 21.215 4.061 -23.167 1.00 96.12 144 VAL A N 1
ATOM 1118 C CA . VAL A 1 144 ? 22.105 5.003 -22.469 1.00 96.12 144 VAL A CA 1
ATOM 1119 C C . VAL A 1 144 ? 22.426 4.492 -21.067 1.00 96.12 144 VAL A C 1
ATOM 1121 O O . VAL A 1 144 ? 23.601 4.432 -20.713 1.00 96.12 144 VAL A O 1
ATOM 1124 N N . LEU A 1 145 ? 21.430 4.047 -20.293 1.00 96.25 145 LEU A N 1
ATOM 1125 C CA . LEU A 1 145 ? 21.666 3.467 -18.965 1.00 96.25 145 LEU A CA 1
ATOM 1126 C C . LEU A 1 145 ? 22.619 2.271 -19.011 1.00 96.25 145 LEU A C 1
ATOM 1128 O O . LEU A 1 145 ? 23.522 2.192 -18.184 1.00 96.25 145 LEU A O 1
ATOM 1132 N N . ILE A 1 146 ? 22.458 1.371 -19.983 1.00 96.38 146 ILE A N 1
ATOM 1133 C CA . ILE A 1 146 ? 23.317 0.188 -20.143 1.00 96.38 146 ILE A CA 1
ATOM 1134 C C . ILE A 1 146 ? 24.761 0.600 -20.449 1.00 96.38 146 ILE A C 1
ATOM 1136 O O . ILE A 1 146 ? 25.704 0.053 -19.872 1.00 96.38 146 ILE A O 1
ATOM 1140 N N . SER A 1 147 ? 24.948 1.583 -21.335 1.00 95.38 147 SER A N 1
ATOM 1141 C CA . SER A 1 147 ? 26.278 2.099 -21.674 1.00 95.38 147 SER A CA 1
ATOM 1142 C C . SER A 1 147 ? 26.960 2.782 -20.482 1.00 95.38 147 SER A C 1
ATOM 1144 O O . SER A 1 147 ? 28.138 2.534 -20.213 1.00 95.38 147 SER A O 1
ATOM 1146 N N . GLU A 1 148 ? 26.211 3.581 -19.717 1.00 94.44 148 GLU A N 1
ATOM 1147 C CA . GLU A 1 148 ? 26.712 4.322 -18.560 1.00 94.44 148 GLU A CA 1
ATOM 1148 C C . GLU A 1 148 ? 26.948 3.413 -17.347 1.00 94.44 148 GLU A C 1
ATOM 1150 O O . GLU A 1 148 ? 27.905 3.640 -16.607 1.00 94.44 148 GLU A O 1
ATOM 1155 N N . ALA A 1 149 ? 26.168 2.338 -17.174 1.00 94.50 149 ALA A N 1
ATOM 1156 C CA . ALA A 1 149 ? 26.320 1.369 -16.083 1.00 94.50 149 ALA A CA 1
ATOM 1157 C C . ALA A 1 149 ? 27.744 0.802 -15.993 1.00 94.50 149 ALA A C 1
ATOM 1159 O O . ALA A 1 149 ? 28.264 0.581 -14.900 1.00 94.50 149 ALA A O 1
ATOM 1160 N N . ARG A 1 150 ? 28.427 0.629 -17.132 1.00 91.88 150 ARG A N 1
ATOM 1161 C CA . ARG A 1 150 ? 29.809 0.119 -17.184 1.00 91.88 150 ARG A CA 1
ATOM 1162 C C . ARG A 1 150 ? 30.812 1.017 -16.454 1.00 91.88 150 ARG A C 1
ATOM 1164 O O . ARG A 1 150 ? 31.834 0.515 -15.991 1.00 91.88 150 ARG A O 1
ATOM 1171 N N . LYS A 1 151 ? 30.513 2.315 -16.318 1.00 92.69 151 LYS A N 1
ATOM 1172 C CA . LYS A 1 151 ? 31.343 3.297 -15.599 1.00 92.69 151 LYS A CA 1
ATOM 1173 C C . LYS A 1 151 ? 31.191 3.205 -14.078 1.00 92.69 151 LYS A C 1
ATOM 1175 O O . LYS A 1 151 ? 31.985 3.800 -13.355 1.00 92.69 151 LYS A O 1
ATOM 1180 N N . PHE A 1 152 ? 30.190 2.474 -13.587 1.00 92.38 152 PHE A N 1
ATOM 1181 C CA . PHE A 1 152 ? 29.967 2.256 -12.161 1.00 92.38 152 PHE A CA 1
ATOM 1182 C C . PHE A 1 152 ? 30.691 0.986 -11.670 1.00 92.38 152 PHE A C 1
ATOM 1184 O O . PHE A 1 152 ? 30.911 0.056 -12.462 1.00 92.38 152 PHE A O 1
ATOM 1191 N N . PRO A 1 153 ? 31.037 0.916 -10.369 1.00 89.62 153 PRO A N 1
ATOM 1192 C CA . PRO A 1 153 ? 31.486 -0.313 -9.715 1.00 89.62 153 PRO A CA 1
ATOM 1193 C C . PRO A 1 153 ? 30.477 -1.449 -9.900 1.00 89.62 153 PRO A C 1
ATOM 1195 O O . PRO A 1 153 ? 29.277 -1.186 -10.010 1.00 89.62 153 PRO A O 1
ATOM 1198 N N . ALA A 1 154 ? 30.949 -2.698 -9.945 1.00 86.12 154 ALA A N 1
ATOM 1199 C CA . ALA A 1 154 ? 30.138 -3.869 -10.294 1.00 86.12 154 ALA A CA 1
ATOM 1200 C C . ALA A 1 154 ? 28.877 -4.000 -9.418 1.00 86.12 154 ALA A C 1
ATOM 1202 O O . ALA A 1 154 ? 27.776 -4.203 -9.928 1.00 86.12 154 ALA A O 1
ATOM 1203 N N . GLU A 1 155 ? 29.027 -3.772 -8.117 1.00 83.69 155 GLU A N 1
ATOM 1204 C CA . GLU A 1 155 ? 27.971 -3.786 -7.108 1.00 83.69 155 GLU A CA 1
ATOM 1205 C C . GLU A 1 155 ? 26.891 -2.713 -7.329 1.00 83.69 155 GLU A C 1
ATOM 1207 O O . GLU A 1 155 ? 25.749 -2.882 -6.908 1.00 83.69 155 GLU A O 1
ATOM 1212 N N . SER A 1 156 ? 27.221 -1.625 -8.031 1.00 87.12 156 SER A N 1
ATOM 1213 C CA . SER A 1 156 ? 26.302 -0.514 -8.313 1.00 87.12 156 SER A CA 1
ATOM 1214 C C . SER A 1 156 ? 25.615 -0.624 -9.680 1.00 87.12 156 SER A C 1
ATOM 1216 O O . SER A 1 156 ? 24.732 0.177 -9.980 1.00 87.12 156 SER A O 1
ATOM 1218 N N . ARG A 1 157 ? 25.988 -1.600 -10.524 1.00 92.44 157 ARG A N 1
ATOM 1219 C CA . ARG A 1 157 ? 25.425 -1.742 -11.882 1.00 92.44 157 ARG A CA 1
ATOM 1220 C C . ARG A 1 157 ? 24.033 -2.353 -11.885 1.00 92.44 157 ARG A C 1
ATOM 1222 O O . ARG A 1 157 ? 23.190 -1.929 -12.668 1.00 92.44 157 ARG A O 1
ATOM 1229 N N . ARG A 1 158 ? 23.781 -3.324 -11.000 1.00 92.25 158 ARG A N 1
ATOM 1230 C CA . ARG A 1 158 ? 22.513 -4.071 -10.947 1.00 92.25 158 ARG A CA 1
ATOM 1231 C C . ARG A 1 158 ? 21.287 -3.148 -10.851 1.00 92.25 158 ARG A C 1
ATOM 1233 O O . ARG A 1 158 ? 20.414 -3.268 -11.706 1.00 92.25 158 ARG A O 1
ATOM 1240 N N . PRO A 1 159 ? 21.223 -2.158 -9.937 1.00 90.88 159 PRO A N 1
ATOM 1241 C CA . PRO A 1 159 ? 20.098 -1.220 -9.912 1.00 90.88 159 PRO A CA 1
ATOM 1242 C C . PRO A 1 159 ? 19.922 -0.429 -11.219 1.00 90.88 159 PRO A C 1
ATOM 1244 O O . PRO A 1 159 ? 18.796 -0.175 -11.631 1.00 90.88 159 PRO A O 1
ATOM 1247 N N . ILE A 1 160 ? 21.016 -0.078 -11.907 1.00 95.44 160 ILE A N 1
ATOM 1248 C CA . ILE A 1 160 ? 20.968 0.643 -13.190 1.00 95.44 160 ILE A CA 1
ATOM 1249 C C . ILE A 1 160 ? 20.366 -0.248 -14.284 1.00 95.44 160 ILE A C 1
ATOM 1251 O O . ILE A 1 160 ? 19.504 0.207 -15.037 1.00 95.44 160 ILE A O 1
ATOM 1255 N N . TYR A 1 161 ? 20.766 -1.521 -14.346 1.00 97.25 161 TYR A N 1
ATOM 1256 C CA . TYR A 1 161 ? 20.202 -2.483 -15.294 1.00 97.25 161 TYR A CA 1
ATOM 1257 C C . TYR A 1 161 ? 18.726 -2.782 -15.027 1.00 97.25 161 TYR A C 1
ATOM 1259 O O . TYR A 1 161 ? 17.960 -2.879 -15.980 1.00 97.25 161 TYR A O 1
ATOM 1267 N N . ALA A 1 162 ? 18.297 -2.838 -13.763 1.00 95.50 162 ALA A N 1
ATOM 1268 C CA . ALA A 1 162 ? 16.880 -2.973 -13.424 1.00 95.50 162 ALA A CA 1
ATOM 1269 C C . ALA A 1 162 ? 16.048 -1.783 -13.945 1.00 95.50 162 ALA A C 1
ATOM 1271 O O . ALA A 1 162 ? 14.995 -1.973 -14.551 1.00 95.50 162 ALA A O 1
ATOM 1272 N N . VAL A 1 163 ? 16.545 -0.548 -13.797 1.00 95.62 163 VAL A N 1
ATOM 1273 C CA . VAL A 1 163 ? 15.876 0.643 -14.358 1.00 95.62 163 VAL A CA 1
ATOM 1274 C C . VAL A 1 163 ? 15.866 0.611 -15.892 1.00 95.62 163 VAL A C 1
ATOM 1276 O O . VAL A 1 163 ? 14.868 0.982 -16.510 1.00 95.62 163 VAL A O 1
ATOM 1279 N N . ALA A 1 164 ? 16.947 0.152 -16.526 1.00 97.69 164 ALA A N 1
ATOM 1280 C CA . ALA A 1 164 ? 16.999 -0.004 -17.978 1.00 97.69 164 ALA A CA 1
ATOM 1281 C C . ALA A 1 164 ? 16.004 -1.061 -18.490 1.00 97.69 164 ALA A C 1
ATOM 1283 O O . ALA A 1 164 ? 15.333 -0.819 -19.492 1.00 97.69 164 ALA A O 1
ATOM 1284 N N . ALA A 1 165 ? 15.846 -2.179 -17.777 1.00 98.12 165 ALA A N 1
ATOM 1285 C CA . ALA A 1 165 ? 14.848 -3.202 -18.082 1.00 98.12 165 ALA A CA 1
ATOM 1286 C C . ALA A 1 165 ? 13.420 -2.632 -18.019 1.00 98.12 165 ALA A C 1
ATOM 1288 O O . ALA A 1 165 ? 12.640 -2.824 -18.951 1.00 98.12 165 ALA A O 1
ATOM 1289 N N . ASN A 1 166 ? 13.101 -1.833 -16.994 1.00 96.44 166 ASN A N 1
ATOM 1290 C CA . ASN A 1 166 ? 11.811 -1.139 -16.910 1.00 96.44 166 ASN A CA 1
ATOM 1291 C C . ASN A 1 166 ? 11.579 -0.205 -18.110 1.00 96.44 166 ASN A C 1
ATOM 1293 O O . ASN A 1 166 ? 10.500 -0.202 -18.690 1.00 96.44 166 ASN A O 1
ATOM 1297 N N . LYS A 1 167 ? 12.607 0.522 -18.563 1.00 96.88 167 LYS A N 1
ATOM 1298 C CA . LYS A 1 167 ? 12.498 1.380 -19.757 1.00 96.88 167 LYS A CA 1
ATOM 1299 C C . LYS A 1 167 ? 12.307 0.604 -21.058 1.00 96.88 167 LYS A C 1
ATOM 1301 O O . LYS A 1 167 ? 11.631 1.094 -21.958 1.00 96.88 167 LYS A O 1
ATOM 1306 N N . PHE A 1 168 ? 12.892 -0.585 -21.184 1.00 98.00 168 PHE A N 1
ATOM 1307 C CA . PHE A 1 168 ? 12.571 -1.471 -22.303 1.00 98.00 168 PHE A CA 1
ATOM 1308 C C . PHE A 1 168 ? 11.120 -1.946 -22.228 1.00 98.00 168 PHE A C 1
ATOM 1310 O O . PHE A 1 168 ? 10.432 -1.936 -23.244 1.00 98.00 168 PHE A O 1
ATOM 1317 N N . SER A 1 169 ? 10.632 -2.285 -21.034 1.00 95.81 169 SER A N 1
ATOM 1318 C CA . SER A 1 169 ? 9.227 -2.635 -20.810 1.00 95.81 169 SER A CA 1
ATOM 1319 C C . SER A 1 169 ? 8.275 -1.500 -21.215 1.00 95.81 169 SER A C 1
ATOM 1321 O O . SER A 1 169 ? 7.341 -1.748 -21.972 1.00 95.81 169 SER A O 1
ATOM 1323 N N . ASP A 1 170 ? 8.577 -0.251 -20.839 1.00 94.25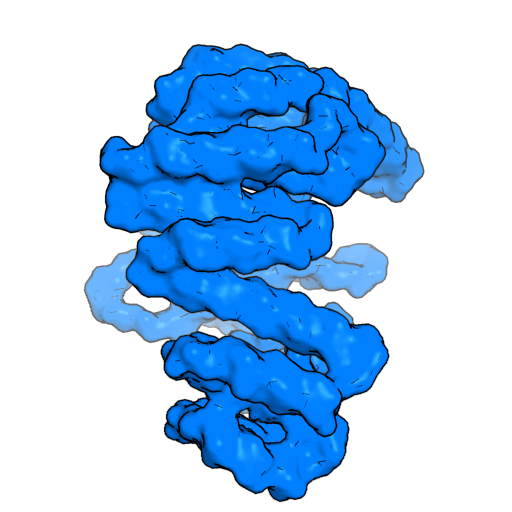 170 ASP A N 1
ATOM 1324 C CA . ASP A 1 170 ? 7.812 0.938 -21.257 1.00 94.25 170 ASP A CA 1
ATOM 1325 C C . ASP A 1 170 ? 7.763 1.131 -22.779 1.00 94.25 170 ASP A C 1
ATOM 1327 O O . ASP A 1 170 ? 6.806 1.684 -23.320 1.00 94.25 170 ASP A O 1
ATOM 1331 N N . ALA A 1 171 ? 8.808 0.690 -23.480 1.00 94.50 171 ALA A N 1
ATOM 1332 C CA . ALA A 1 171 ? 8.893 0.727 -24.934 1.00 94.50 171 ALA A CA 1
ATOM 1333 C C . ALA A 1 171 ? 8.249 -0.503 -25.608 1.00 94.50 171 ALA A C 1
ATOM 1335 O O . ALA A 1 171 ? 8.457 -0.709 -26.805 1.00 94.50 171 ALA A O 1
ATOM 1336 N N . ASN A 1 172 ? 7.502 -1.331 -24.864 1.00 93.06 172 ASN A N 1
ATOM 1337 C CA . ASN A 1 172 ? 6.970 -2.631 -25.295 1.00 93.06 172 ASN A CA 1
ATOM 1338 C C . ASN A 1 172 ? 8.054 -3.603 -25.803 1.00 93.06 172 ASN A C 1
ATOM 1340 O O . ASN A 1 172 ? 7.817 -4.434 -26.675 1.00 93.06 172 ASN A O 1
ATOM 1344 N N . GLN A 1 173 ? 9.264 -3.507 -25.250 1.00 96.56 173 GLN A N 1
ATOM 1345 C CA . GLN A 1 173 ? 10.405 -4.379 -25.542 1.00 96.56 173 GLN A CA 1
ATOM 1346 C C . GLN A 1 173 ? 10.676 -5.325 -24.365 1.00 96.56 173 GLN A C 1
ATOM 1348 O O . GLN A 1 173 ? 11.812 -5.453 -23.905 1.00 96.56 173 GLN A O 1
ATOM 1353 N N . TYR A 1 174 ? 9.627 -5.974 -23.857 1.00 96.62 174 TYR A N 1
ATOM 1354 C CA . TYR A 1 174 ? 9.701 -6.830 -22.670 1.00 96.62 174 TYR A CA 1
ATOM 1355 C C . TYR A 1 174 ? 10.739 -7.961 -22.812 1.00 96.62 174 TYR A C 1
ATOM 1357 O O . TYR A 1 174 ? 11.548 -8.159 -21.910 1.00 96.62 174 TYR A O 1
ATOM 1365 N N . ASP A 1 175 ? 10.840 -8.600 -23.980 1.00 97.75 175 ASP A N 1
ATOM 1366 C CA . ASP A 1 175 ? 11.850 -9.644 -24.219 1.00 97.75 175 ASP A CA 1
ATOM 1367 C C . ASP A 1 175 ? 13.289 -9.115 -24.089 1.00 97.75 175 ASP A C 1
ATOM 1369 O O . ASP A 1 175 ? 14.163 -9.786 -23.539 1.00 97.75 175 ASP A O 1
ATOM 1373 N N . ARG A 1 176 ? 13.545 -7.872 -24.530 1.00 98.06 176 ARG A N 1
ATOM 1374 C CA . ARG A 1 176 ? 14.855 -7.219 -24.344 1.00 98.06 176 ARG A CA 1
ATOM 1375 C C . ARG A 1 176 ? 15.116 -6.899 -22.875 1.00 98.06 176 ARG A C 1
ATOM 1377 O O . ARG A 1 176 ? 16.259 -6.989 -22.434 1.00 98.06 176 ARG A O 1
ATOM 1384 N N . ALA A 1 177 ? 14.079 -6.532 -22.123 1.00 98.12 177 ALA A N 1
ATOM 1385 C CA . ALA A 1 177 ? 14.177 -6.315 -20.684 1.00 98.12 177 ALA A CA 1
ATOM 1386 C C . ALA A 1 177 ? 14.562 -7.613 -19.955 1.00 98.12 177 ALA A C 1
ATOM 1388 O O . ALA A 1 177 ? 15.500 -7.610 -19.161 1.00 98.12 177 ALA A O 1
ATOM 1389 N N . VAL A 1 178 ? 13.899 -8.727 -20.280 1.00 97.94 178 VAL A N 1
ATOM 1390 C CA . VAL A 1 178 ? 14.202 -10.056 -19.730 1.00 97.94 178 VAL A CA 1
ATOM 1391 C C . VAL A 1 178 ? 15.622 -10.492 -20.093 1.00 97.94 178 VAL A C 1
ATOM 1393 O O . VAL A 1 178 ? 16.364 -10.926 -19.213 1.00 97.94 178 VAL A O 1
ATOM 1396 N N . ALA A 1 179 ? 16.038 -10.338 -21.353 1.00 98.12 179 ALA A N 1
ATOM 1397 C CA . ALA A 1 179 ? 17.397 -10.670 -21.786 1.00 98.12 179 ALA A CA 1
ATOM 1398 C C . ALA A 1 179 ? 18.458 -9.870 -21.010 1.00 98.12 179 ALA A C 1
ATOM 1400 O O . ALA A 1 179 ? 19.400 -10.455 -20.479 1.00 98.12 179 ALA A O 1
ATOM 1401 N N . LEU A 1 180 ? 18.257 -8.556 -20.846 1.00 98.06 180 LEU A N 1
ATOM 1402 C CA . LEU A 1 180 ? 19.168 -7.704 -20.078 1.00 98.06 180 LEU A CA 1
ATOM 1403 C C . LEU A 1 180 ? 19.335 -8.191 -18.631 1.00 98.06 180 LEU A C 1
ATOM 1405 O O . LEU A 1 180 ? 20.446 -8.162 -18.098 1.00 98.06 180 LEU A O 1
ATOM 1409 N N . LEU A 1 181 ? 18.243 -8.613 -17.986 1.00 97.81 181 LEU A N 1
ATOM 1410 C CA . LEU A 1 181 ? 18.303 -9.130 -16.621 1.00 97.81 181 LEU A CA 1
ATOM 1411 C C . LEU A 1 181 ? 19.038 -10.475 -16.565 1.00 97.81 181 LEU A C 1
ATOM 1413 O O . LEU A 1 181 ? 19.930 -10.619 -15.736 1.00 97.81 181 LEU A O 1
ATOM 1417 N N . ASN A 1 182 ? 18.753 -11.404 -17.482 1.00 97.88 182 ASN A N 1
ATOM 1418 C CA . ASN A 1 182 ? 19.462 -12.690 -17.568 1.00 97.88 182 ASN A CA 1
ATOM 1419 C C . ASN A 1 182 ? 20.975 -12.531 -17.792 1.00 97.88 182 ASN A C 1
ATOM 1421 O O . ASN A 1 182 ? 21.758 -13.335 -17.305 1.00 97.88 182 ASN A O 1
ATOM 1425 N N . GLU A 1 183 ? 21.402 -11.493 -18.511 1.00 96.81 183 GLU A N 1
ATOM 1426 C CA . GLU A 1 183 ? 22.824 -11.231 -18.767 1.00 96.81 183 GLU A CA 1
ATOM 1427 C C . GLU A 1 183 ? 23.575 -10.624 -17.568 1.00 96.81 183 GLU A C 1
ATOM 1429 O O . GLU A 1 183 ? 24.806 -10.634 -17.550 1.00 96.81 183 GLU A O 1
ATOM 1434 N N . ASN A 1 184 ? 22.872 -10.030 -16.595 1.00 96.12 184 ASN A N 1
ATOM 1435 C CA . ASN A 1 184 ? 23.492 -9.195 -15.551 1.00 96.12 184 ASN A CA 1
ATOM 1436 C C . ASN A 1 184 ? 23.119 -9.589 -14.110 1.00 96.12 184 ASN A C 1
ATOM 1438 O O . ASN A 1 184 ? 23.630 -8.995 -13.150 1.00 96.12 184 ASN A O 1
ATOM 1442 N N . PHE A 1 185 ? 22.231 -10.567 -13.951 1.00 95.81 185 PHE A N 1
ATOM 1443 C CA . PHE A 1 185 ? 21.779 -11.111 -12.678 1.00 95.81 185 PHE A CA 1
ATOM 1444 C C . PHE A 1 185 ? 21.852 -12.635 -12.728 1.00 95.81 185 PHE A C 1
ATOM 1446 O O . PHE A 1 185 ? 21.700 -13.236 -13.783 1.00 95.81 185 PHE A O 1
ATOM 1453 N N . GLU A 1 186 ? 22.053 -13.249 -11.568 1.00 94.19 186 GLU A N 1
ATOM 1454 C CA . GLU A 1 186 ? 22.152 -14.701 -11.406 1.00 94.19 186 GLU A CA 1
ATOM 1455 C C . GLU A 1 186 ? 21.375 -15.113 -10.146 1.00 94.19 186 GLU A C 1
ATOM 1457 O O . GLU A 1 186 ? 21.102 -14.264 -9.285 1.00 94.19 186 GLU A O 1
ATOM 1462 N N . ASP A 1 187 ? 21.022 -16.396 -10.054 1.00 93.69 187 ASP A N 1
ATOM 1463 C CA . ASP A 1 187 ? 20.360 -17.028 -8.904 1.00 93.69 187 ASP A CA 1
ATOM 1464 C C . ASP A 1 187 ? 19.129 -16.243 -8.397 1.00 93.69 187 ASP A C 1
ATOM 1466 O O . ASP A 1 187 ? 18.360 -15.673 -9.177 1.00 93.69 187 ASP A O 1
ATOM 1470 N N . ASP A 1 188 ? 18.954 -16.165 -7.076 1.00 91.81 188 ASP A N 1
ATOM 1471 C CA . ASP A 1 188 ? 17.861 -15.450 -6.414 1.00 91.81 188 ASP A CA 1
ATOM 1472 C C . ASP A 1 188 ? 17.768 -13.980 -6.852 1.00 91.81 188 ASP A C 1
ATOM 1474 O O . ASP A 1 188 ? 16.688 -13.385 -6.867 1.00 91.81 188 ASP A O 1
ATOM 1478 N N . ALA A 1 189 ? 18.890 -13.345 -7.209 1.00 90.56 189 ALA A N 1
ATOM 1479 C CA . ALA A 1 189 ? 18.875 -11.957 -7.660 1.00 90.56 189 ALA A CA 1
ATOM 1480 C C . ALA A 1 189 ? 18.207 -11.819 -9.036 1.00 90.56 189 ALA A C 1
ATOM 1482 O O . ALA A 1 189 ? 17.520 -10.823 -9.274 1.00 90.56 189 ALA A O 1
ATOM 1483 N N . LEU A 1 190 ? 18.386 -12.806 -9.919 1.00 94.50 190 LEU A N 1
ATOM 1484 C CA . LEU A 1 190 ? 17.706 -12.864 -11.210 1.00 94.50 190 LEU A CA 1
ATOM 1485 C C . LEU A 1 190 ? 16.214 -13.127 -11.028 1.00 94.50 190 LEU A C 1
ATOM 1487 O O . LEU A 1 190 ? 15.405 -12.393 -11.593 1.00 94.50 190 LEU A O 1
ATOM 1491 N N . GLU A 1 191 ? 15.842 -14.108 -10.204 1.00 90.69 191 GLU A N 1
ATOM 1492 C CA . GLU A 1 191 ? 14.433 -14.424 -9.942 1.00 90.69 191 GLU A CA 1
ATOM 1493 C C . GLU A 1 191 ? 13.679 -13.201 -9.395 1.00 90.69 191 GLU A C 1
ATOM 1495 O O . GLU A 1 191 ? 12.623 -12.823 -9.911 1.00 90.69 191 GLU A O 1
ATOM 1500 N N . ASN A 1 192 ? 14.265 -12.504 -8.418 1.00 91.31 192 ASN A N 1
ATOM 1501 C CA . ASN A 1 192 ? 13.693 -11.280 -7.856 1.00 91.31 192 ASN A CA 1
ATOM 1502 C C . ASN A 1 192 ? 13.593 -10.144 -8.887 1.00 91.31 192 ASN A C 1
ATOM 1504 O O . ASN A 1 192 ? 12.595 -9.414 -8.907 1.00 91.31 192 ASN A O 1
ATOM 1508 N N . ALA A 1 193 ? 14.602 -9.982 -9.748 1.00 93.50 193 ALA A N 1
ATOM 1509 C CA . ALA A 1 193 ? 14.599 -8.957 -10.788 1.00 93.50 193 ALA A CA 1
ATOM 1510 C C . ALA A 1 193 ? 13.525 -9.232 -11.851 1.00 93.50 193 ALA A C 1
ATOM 1512 O O . ALA A 1 193 ? 12.784 -8.319 -12.215 1.00 93.50 193 ALA A O 1
ATOM 1513 N N . ILE A 1 194 ? 13.390 -10.484 -12.298 1.00 95.31 194 ILE A N 1
ATOM 1514 C CA . ILE A 1 194 ? 12.358 -10.907 -13.253 1.00 95.31 194 ILE A CA 1
ATOM 1515 C C . ILE A 1 194 ? 10.967 -10.754 -12.641 1.00 95.31 194 ILE A C 1
ATOM 1517 O O . ILE A 1 194 ? 10.095 -10.153 -13.258 1.00 95.31 194 ILE A O 1
ATOM 1521 N N . SER A 1 195 ? 10.764 -11.208 -11.403 1.00 92.94 195 SER A N 1
ATOM 1522 C CA . SER A 1 195 ? 9.500 -11.017 -10.684 1.00 92.94 195 SER A CA 1
ATOM 1523 C C . SER A 1 195 ? 9.121 -9.532 -10.596 1.00 92.94 195 SER A C 1
ATOM 1525 O O . SER A 1 195 ? 7.992 -9.150 -10.908 1.00 92.94 195 SER A O 1
ATOM 1527 N N . SER A 1 196 ? 10.084 -8.663 -10.273 1.00 93.88 196 SER A N 1
ATOM 1528 C CA . SER A 1 196 ? 9.874 -7.209 -10.223 1.00 93.88 196 SER A CA 1
ATOM 1529 C C . SER A 1 196 ? 9.530 -6.616 -11.594 1.00 93.88 196 SER A C 1
ATOM 1531 O O . SER A 1 196 ? 8.619 -5.793 -11.698 1.00 93.88 196 SER A O 1
ATOM 1533 N N . LEU A 1 197 ? 10.219 -7.049 -12.655 1.00 96.62 197 LEU A N 1
ATOM 1534 C CA . LEU A 1 197 ? 9.934 -6.639 -14.031 1.00 96.62 197 LEU A CA 1
ATOM 1535 C C . LEU A 1 197 ? 8.535 -7.092 -14.470 1.00 96.62 197 LEU A C 1
ATOM 1537 O O . LEU A 1 197 ? 7.833 -6.342 -15.146 1.00 96.62 197 LEU A O 1
ATOM 1541 N N . ASN A 1 198 ? 8.113 -8.287 -14.061 1.00 96.12 198 ASN A N 1
ATOM 1542 C CA . ASN A 1 198 ? 6.800 -8.830 -14.384 1.00 96.12 198 ASN A CA 1
ATOM 1543 C C . ASN A 1 198 ? 5.686 -7.982 -13.778 1.00 96.12 198 ASN A C 1
ATOM 1545 O O . ASN A 1 198 ? 4.762 -7.575 -14.480 1.00 96.12 198 ASN A O 1
ATOM 1549 N N . TRP A 1 199 ? 5.819 -7.645 -12.495 1.00 95.12 199 TRP A N 1
ATOM 1550 C CA . TRP A 1 199 ? 4.931 -6.698 -11.827 1.00 95.12 199 TRP A CA 1
ATOM 1551 C C . TRP A 1 199 ? 4.894 -5.347 -12.540 1.00 95.12 199 TRP A C 1
ATOM 1553 O O . TRP A 1 199 ? 3.815 -4.808 -12.794 1.00 95.12 199 TRP A O 1
ATOM 1563 N N . TYR A 1 200 ? 6.063 -4.814 -12.897 1.00 96.00 200 TYR A N 1
ATOM 1564 C CA . TYR A 1 200 ? 6.170 -3.541 -13.600 1.00 96.00 200 TYR A CA 1
ATOM 1565 C C . TYR A 1 200 ? 5.447 -3.566 -14.954 1.00 96.00 200 TYR A C 1
ATOM 1567 O O . TYR A 1 200 ? 4.637 -2.683 -15.237 1.00 96.00 200 TYR A O 1
ATOM 1575 N N . HIS A 1 201 ? 5.691 -4.592 -15.773 1.00 97.38 201 HIS A N 1
ATOM 1576 C CA . HIS A 1 201 ? 5.079 -4.718 -17.094 1.00 97.38 201 HIS A CA 1
ATOM 1577 C C . HIS A 1 201 ? 3.565 -4.951 -17.009 1.00 97.38 201 HIS A C 1
ATOM 1579 O O . HIS A 1 201 ? 2.811 -4.297 -17.726 1.00 97.38 201 HIS A O 1
ATOM 1585 N N . ALA A 1 202 ? 3.091 -5.782 -16.075 1.00 97.12 202 ALA A N 1
ATOM 1586 C CA . ALA A 1 202 ? 1.659 -5.959 -15.846 1.00 97.12 202 ALA A CA 1
ATOM 1587 C C . ALA A 1 202 ? 0.979 -4.621 -15.503 1.00 97.12 202 ALA A C 1
ATOM 1589 O O . ALA A 1 202 ? -0.076 -4.300 -16.049 1.00 97.12 202 ALA A O 1
ATOM 1590 N N . HIS A 1 203 ? 1.595 -3.796 -14.648 1.00 95.94 203 HIS A N 1
ATOM 1591 C CA . HIS A 1 203 ? 1.090 -2.452 -14.349 1.00 95.94 203 HIS A CA 1
ATOM 1592 C C . HIS A 1 203 ? 1.145 -1.509 -15.553 1.00 95.94 203 HIS A C 1
ATOM 1594 O O . HIS A 1 203 ? 0.215 -0.727 -15.750 1.00 95.94 203 HIS A O 1
ATOM 1600 N N . HIS A 1 204 ? 2.192 -1.590 -16.372 1.00 95.81 204 HIS A N 1
ATOM 1601 C CA . HIS A 1 204 ? 2.279 -0.842 -17.623 1.00 95.81 204 HIS A CA 1
ATOM 1602 C C . HIS A 1 204 ? 1.100 -1.182 -18.556 1.00 95.81 204 HIS A C 1
ATOM 1604 O O . HIS A 1 204 ? 0.382 -0.278 -18.986 1.00 95.81 204 HIS A O 1
ATOM 1610 N N . LEU A 1 205 ? 0.820 -2.471 -18.774 1.00 97.19 205 LEU A N 1
ATOM 1611 C CA . LEU A 1 205 ? -0.319 -2.945 -19.572 1.00 97.19 205 LEU A CA 1
ATOM 1612 C C . LEU A 1 205 ? -1.666 -2.472 -18.994 1.00 97.19 205 LEU A C 1
ATOM 1614 O O . LEU A 1 205 ? -2.508 -1.945 -19.724 1.00 97.19 205 LEU A O 1
ATOM 1618 N N . MET A 1 206 ? -1.844 -2.552 -17.668 1.00 96.81 206 MET A N 1
ATOM 1619 C CA . MET A 1 206 ? -3.025 -2.006 -16.981 1.00 96.81 206 MET A CA 1
ATOM 1620 C C . MET A 1 206 ? -3.206 -0.501 -17.236 1.00 96.81 206 MET A C 1
ATOM 1622 O O . MET A 1 206 ? -4.328 -0.048 -17.466 1.00 96.81 206 MET A O 1
ATOM 1626 N N . ASN A 1 207 ? -2.119 0.276 -17.217 1.00 94.69 207 ASN A N 1
ATOM 1627 C CA . ASN A 1 207 ? -2.155 1.722 -17.453 1.00 94.69 207 ASN A CA 1
ATOM 1628 C C . ASN A 1 207 ? -2.497 2.069 -18.911 1.00 94.69 207 ASN A C 1
ATOM 1630 O O . ASN A 1 207 ? -3.213 3.043 -19.155 1.00 94.69 207 ASN A O 1
ATOM 1634 N N . LEU A 1 208 ? -2.041 1.256 -19.870 1.00 95.00 208 LEU A N 1
ATOM 1635 C CA . LEU A 1 208 ? -2.445 1.356 -21.276 1.00 95.00 208 LEU A CA 1
ATOM 1636 C C . LEU A 1 208 ? -3.913 0.952 -21.503 1.00 95.00 208 LEU A C 1
ATOM 1638 O O . LEU A 1 208 ? -4.507 1.329 -22.513 1.00 95.00 208 LEU A O 1
ATOM 1642 N N . GLY A 1 209 ? -4.521 0.240 -20.551 1.00 95.88 209 GLY A N 1
ATOM 1643 C CA . GLY A 1 209 ? -5.865 -0.324 -20.675 1.00 95.88 209 GLY A CA 1
ATOM 1644 C C . GLY A 1 209 ? -5.899 -1.660 -21.417 1.00 95.88 209 GLY A C 1
ATOM 1645 O O . GLY A 1 209 ? -6.987 -2.137 -21.742 1.00 95.88 209 GLY A O 1
ATOM 1646 N N . ASP A 1 210 ? -4.737 -2.272 -21.664 1.00 97.31 210 ASP A N 1
ATOM 1647 C CA . ASP A 1 210 ? -4.626 -3.615 -22.232 1.00 97.31 210 ASP A CA 1
ATOM 1648 C C . ASP A 1 210 ? -4.795 -4.665 -21.126 1.00 97.31 210 ASP A C 1
ATOM 1650 O O . ASP A 1 210 ? -3.861 -5.314 -20.650 1.00 97.31 210 ASP A O 1
ATOM 1654 N N . PHE A 1 211 ? -6.029 -4.754 -20.634 1.00 97.94 211 PHE A N 1
ATOM 1655 C CA . PHE A 1 211 ? -6.363 -5.577 -19.480 1.00 97.94 211 PHE A CA 1
ATOM 1656 C C . PHE A 1 211 ? -6.269 -7.079 -19.763 1.00 97.94 211 PHE A C 1
ATOM 1658 O O . PHE A 1 211 ? -6.019 -7.836 -18.832 1.00 97.94 211 PHE A O 1
ATOM 1665 N N . ASP A 1 212 ? -6.454 -7.510 -21.014 1.00 98.12 212 ASP A N 1
ATOM 1666 C CA . ASP A 1 212 ? -6.355 -8.926 -21.387 1.00 98.12 212 ASP A CA 1
ATOM 1667 C C . ASP A 1 212 ? -4.896 -9.389 -21.409 1.00 98.12 212 ASP A C 1
ATOM 1669 O O . ASP A 1 212 ? -4.581 -10.433 -20.835 1.00 98.12 212 ASP A O 1
ATOM 1673 N N . ALA A 1 213 ? -3.987 -8.589 -21.981 1.00 97.56 213 ALA A N 1
ATOM 1674 C CA . ALA A 1 213 ? -2.558 -8.881 -21.915 1.00 97.56 213 ALA A CA 1
ATOM 1675 C C . ALA A 1 213 ? -2.038 -8.825 -20.469 1.00 97.56 213 ALA A C 1
ATOM 1677 O O . ALA A 1 213 ? -1.276 -9.699 -20.051 1.00 97.56 213 ALA A O 1
ATOM 1678 N N . ALA A 1 214 ? -2.488 -7.836 -19.683 1.00 98.25 214 ALA A N 1
ATOM 1679 C CA . ALA A 1 214 ? -2.145 -7.749 -18.266 1.00 98.25 214 ALA A CA 1
ATOM 1680 C C . ALA A 1 214 ? -2.609 -8.996 -17.501 1.00 98.25 214 ALA A C 1
ATOM 1682 O O . ALA A 1 214 ? -1.840 -9.559 -16.726 1.00 98.25 214 ALA A O 1
ATOM 1683 N N . GLU A 1 215 ? -3.845 -9.452 -17.726 1.00 98.19 215 GLU A N 1
ATOM 1684 C CA . GLU A 1 215 ? -4.367 -10.652 -17.075 1.00 98.19 215 GLU A CA 1
ATOM 1685 C C . GLU A 1 215 ? -3.577 -11.903 -17.461 1.00 98.19 215 GLU A C 1
ATOM 1687 O O . GLU A 1 215 ? -3.176 -12.657 -16.576 1.00 98.19 215 GLU A O 1
ATOM 1692 N N . ALA A 1 216 ? -3.305 -12.101 -18.755 1.00 97.62 216 ALA A N 1
ATOM 1693 C CA . ALA A 1 216 ? -2.522 -13.235 -19.237 1.00 97.62 216 ALA A CA 1
ATOM 1694 C C . ALA A 1 216 ? -1.141 -13.290 -18.568 1.00 97.62 216 ALA A C 1
ATOM 1696 O O . ALA A 1 216 ? -0.729 -14.343 -18.089 1.00 97.62 216 ALA A O 1
ATOM 1697 N N . MET A 1 217 ? -0.467 -12.145 -18.448 1.00 96.69 217 MET A N 1
ATOM 1698 C CA . MET A 1 217 ? 0.816 -12.061 -17.757 1.00 96.69 217 MET A CA 1
ATOM 1699 C C . MET A 1 217 ? 0.704 -12.384 -16.260 1.00 96.69 217 MET A C 1
ATOM 1701 O O . MET A 1 217 ? 1.540 -13.099 -15.711 1.00 96.69 217 MET A O 1
ATOM 1705 N N . ILE A 1 218 ? -0.327 -11.865 -15.588 1.00 98.00 218 ILE A N 1
ATOM 1706 C CA . ILE A 1 218 ? -0.552 -12.086 -14.153 1.00 98.00 218 ILE A CA 1
ATOM 1707 C C . ILE A 1 218 ? -0.775 -13.568 -13.841 1.00 98.00 218 ILE A C 1
ATOM 1709 O O . ILE A 1 218 ? -0.375 -14.042 -12.777 1.00 98.00 218 ILE A O 1
ATOM 1713 N N . MET A 1 219 ? -1.392 -14.319 -14.751 1.00 97.19 219 MET A N 1
ATOM 1714 C CA . MET A 1 219 ? -1.620 -15.750 -14.551 1.00 97.19 219 MET A CA 1
ATOM 1715 C C . MET A 1 219 ? -0.313 -16.545 -14.419 1.00 97.19 219 MET A C 1
ATOM 1717 O O . MET A 1 219 ? -0.280 -17.512 -13.655 1.00 97.19 219 MET A O 1
ATOM 1721 N N . GLU A 1 220 ? 0.773 -16.073 -15.032 1.00 94.94 220 GLU A N 1
ATOM 1722 C CA . GLU A 1 220 ? 2.114 -16.663 -14.928 1.00 94.94 220 GLU A CA 1
ATOM 1723 C C . GLU A 1 220 ? 2.837 -16.317 -13.615 1.00 94.94 220 GLU A C 1
ATOM 1725 O O . GLU A 1 220 ? 3.909 -16.849 -13.326 1.00 94.94 220 GLU A O 1
ATOM 1730 N N . PHE A 1 221 ? 2.280 -15.429 -12.783 1.00 94.31 221 PHE A N 1
ATOM 1731 C CA . PHE A 1 221 ? 2.883 -15.111 -11.489 1.00 94.31 221 PHE A CA 1
ATOM 1732 C C . PHE A 1 221 ? 2.794 -16.322 -10.559 1.00 94.31 221 PHE A C 1
ATOM 1734 O O . PHE A 1 221 ? 1.884 -17.149 -10.669 1.00 94.31 221 PHE A O 1
ATOM 1741 N N . ASN A 1 222 ? 3.699 -16.390 -9.578 1.00 89.19 222 ASN A N 1
ATOM 1742 C CA . ASN A 1 222 ? 3.526 -17.314 -8.462 1.00 89.19 222 ASN A CA 1
ATOM 1743 C C . ASN A 1 222 ? 2.192 -17.047 -7.741 1.00 89.19 222 ASN A C 1
ATOM 1745 O O . ASN A 1 222 ? 1.649 -15.941 -7.784 1.00 89.19 222 ASN A O 1
ATOM 1749 N N . GLU A 1 223 ? 1.664 -18.069 -7.073 1.00 85.00 223 GLU A N 1
ATOM 1750 C CA . GLU A 1 223 ? 0.324 -18.037 -6.478 1.00 85.00 223 GLU A CA 1
ATOM 1751 C C . GLU A 1 223 ? 0.115 -16.856 -5.522 1.00 85.00 223 GLU A C 1
ATOM 1753 O O . GLU A 1 223 ? -0.896 -16.159 -5.613 1.00 85.00 223 GLU A O 1
ATOM 1758 N N . SER A 1 224 ? 1.109 -16.575 -4.673 1.00 79.88 224 SER A N 1
ATOM 1759 C CA . SER A 1 224 ? 1.039 -15.481 -3.703 1.00 79.88 224 SER A CA 1
ATOM 1760 C C . SER A 1 224 ? 0.876 -14.116 -4.382 1.00 79.88 224 SER A C 1
ATOM 1762 O O . SER A 1 224 ? -0.002 -13.328 -4.024 1.00 79.88 224 SER A O 1
ATOM 1764 N N . ASN A 1 225 ? 1.677 -13.858 -5.418 1.00 89.62 225 ASN A N 1
ATOM 1765 C CA . ASN A 1 225 ? 1.649 -12.604 -6.165 1.00 89.62 225 ASN A CA 1
ATOM 1766 C C . ASN A 1 225 ? 0.422 -12.496 -7.078 1.00 89.62 225 ASN A C 1
ATOM 1768 O O . ASN A 1 225 ? -0.109 -11.399 -7.266 1.00 89.62 225 ASN A O 1
ATOM 1772 N N . ARG A 1 226 ? -0.050 -13.621 -7.626 1.00 94.94 226 ARG A N 1
ATOM 1773 C CA . ARG A 1 226 ? -1.174 -13.671 -8.568 1.00 94.94 226 ARG A CA 1
ATOM 1774 C C . ARG A 1 226 ? -2.438 -13.053 -7.977 1.00 94.94 226 ARG A C 1
ATOM 1776 O O . ARG A 1 226 ? -3.098 -12.261 -8.642 1.00 94.94 226 ARG A O 1
ATOM 1783 N N . ILE A 1 227 ? -2.764 -13.360 -6.723 1.00 94.81 227 ILE A N 1
ATOM 1784 C CA . ILE A 1 227 ? -3.989 -12.869 -6.069 1.00 94.81 227 ILE A CA 1
ATOM 1785 C C . ILE A 1 227 ? -3.961 -11.343 -5.925 1.00 94.81 227 ILE A C 1
ATOM 1787 O O . ILE A 1 227 ? -4.913 -10.656 -6.313 1.00 94.81 227 ILE A O 1
ATOM 1791 N N . SER A 1 228 ? -2.861 -10.793 -5.405 1.00 93.12 228 SER A N 1
ATOM 1792 C CA . SER A 1 228 ? -2.703 -9.345 -5.258 1.00 93.12 228 SER A CA 1
ATOM 1793 C C . SER A 1 228 ? -2.691 -8.646 -6.623 1.00 93.12 228 SER A C 1
ATOM 1795 O O . SER A 1 228 ? -3.277 -7.573 -6.763 1.00 93.12 228 SER A O 1
ATOM 1797 N N . ALA A 1 229 ? -2.104 -9.265 -7.650 1.00 96.12 229 ALA A N 1
ATOM 1798 C CA . ALA A 1 229 ? -2.062 -8.715 -9.000 1.00 96.12 229 ALA A CA 1
ATOM 1799 C C . ALA A 1 229 ? -3.443 -8.702 -9.673 1.00 96.12 229 ALA A C 1
ATOM 1801 O O . ALA A 1 229 ? -3.842 -7.672 -10.214 1.00 96.12 229 ALA A O 1
ATOM 1802 N N . LEU A 1 230 ? -4.214 -9.790 -9.572 1.00 98.25 230 LEU A N 1
ATOM 1803 C CA . LEU A 1 230 ? -5.602 -9.845 -10.050 1.00 98.25 230 LEU A CA 1
ATOM 1804 C C . LEU A 1 230 ? -6.484 -8.822 -9.321 1.00 98.25 230 LEU A C 1
ATOM 1806 O O . LEU A 1 230 ? -7.327 -8.169 -9.934 1.00 98.25 230 LEU A O 1
ATOM 1810 N N . THR A 1 231 ? -6.256 -8.620 -8.022 1.00 96.69 231 THR A N 1
ATOM 1811 C CA . THR A 1 231 ? -6.963 -7.596 -7.241 1.00 96.69 231 THR A CA 1
ATOM 1812 C C . THR A 1 231 ? -6.638 -6.182 -7.743 1.00 96.69 231 THR A C 1
ATOM 1814 O O . THR A 1 231 ? -7.535 -5.347 -7.891 1.00 96.69 231 THR A O 1
ATOM 1817 N N . SER A 1 232 ? -5.369 -5.904 -8.057 1.00 96.44 232 SER A N 1
ATOM 1818 C CA . SER A 1 232 ? -4.944 -4.645 -8.684 1.00 96.44 232 SER A CA 1
ATOM 1819 C C . SER A 1 232 ? -5.537 -4.467 -10.086 1.00 96.44 232 SER A C 1
ATOM 1821 O O . SER A 1 232 ? -6.043 -3.387 -10.393 1.00 96.44 232 SER A O 1
ATOM 1823 N N . LEU A 1 233 ? -5.557 -5.524 -10.905 1.00 98.50 233 LEU A N 1
ATOM 1824 C CA . LEU A 1 233 ? -6.157 -5.524 -12.240 1.00 98.50 233 LEU A CA 1
ATOM 1825 C C . LEU A 1 233 ? -7.654 -5.200 -12.187 1.00 98.50 233 LEU A C 1
ATOM 1827 O O . LEU A 1 233 ? -8.116 -4.321 -12.910 1.00 98.50 233 LEU A O 1
ATOM 1831 N N . ALA A 1 234 ? -8.411 -5.850 -11.303 1.00 98.50 234 ALA A N 1
ATOM 1832 C CA . ALA A 1 234 ? -9.834 -5.574 -11.128 1.00 98.50 234 ALA A CA 1
ATOM 1833 C C . ALA A 1 234 ? -10.094 -4.108 -10.744 1.00 98.50 234 ALA A C 1
ATOM 1835 O O . ALA A 1 234 ? -10.993 -3.468 -11.293 1.00 98.50 234 ALA A O 1
ATOM 1836 N N . ASN A 1 235 ? -9.276 -3.548 -9.847 1.00 97.12 235 ASN A N 1
ATOM 1837 C CA . ASN A 1 235 ? -9.352 -2.133 -9.489 1.00 97.12 235 ASN A CA 1
ATOM 1838 C C . ASN A 1 235 ? -9.013 -1.215 -10.671 1.00 97.12 235 ASN A C 1
ATOM 1840 O O . ASN A 1 235 ? -9.700 -0.214 -10.861 1.00 97.12 235 ASN A O 1
ATOM 1844 N N . ALA A 1 236 ? -7.993 -1.537 -11.472 1.00 97.38 236 ALA A N 1
ATOM 1845 C CA . ALA A 1 236 ? -7.630 -0.767 -12.662 1.00 97.38 236 ALA A CA 1
ATOM 1846 C C . ALA A 1 236 ? -8.756 -0.778 -13.712 1.00 97.38 236 ALA A C 1
ATOM 1848 O O . ALA A 1 236 ? -9.159 0.282 -14.198 1.00 97.38 236 ALA A O 1
ATOM 1849 N N . ILE A 1 237 ? -9.325 -1.958 -13.981 1.00 98.38 237 ILE A N 1
ATOM 1850 C CA . ILE A 1 237 ? -10.485 -2.158 -14.858 1.00 98.38 237 ILE A CA 1
ATOM 1851 C C . ILE A 1 237 ? -11.668 -1.306 -14.379 1.00 98.38 237 ILE A C 1
ATOM 1853 O O . ILE A 1 237 ? -12.228 -0.530 -15.156 1.00 98.38 237 ILE A O 1
ATOM 1857 N N . TYR A 1 238 ? -12.021 -1.404 -13.093 1.00 97.81 238 TYR A N 1
ATOM 1858 C CA . TYR A 1 238 ? -13.130 -0.652 -12.506 1.00 97.81 238 TYR A CA 1
ATOM 1859 C C . TYR A 1 238 ? -12.893 0.862 -12.539 1.00 97.81 238 TYR A C 1
ATOM 1861 O O . TYR A 1 238 ? -13.779 1.613 -12.926 1.00 97.81 238 TYR A O 1
ATOM 1869 N N . ASN A 1 239 ? -11.692 1.329 -12.187 1.00 96.44 239 ASN A N 1
ATOM 1870 C CA . ASN A 1 239 ? -11.359 2.756 -12.154 1.00 96.44 239 ASN A CA 1
ATOM 1871 C C . ASN A 1 239 ? -11.424 3.426 -13.532 1.00 96.44 239 ASN A C 1
ATOM 1873 O O . ASN A 1 239 ? -11.646 4.633 -13.600 1.00 96.44 239 ASN A O 1
ATOM 1877 N N . LYS A 1 240 ? -11.212 2.671 -14.617 1.00 95.94 240 LYS A N 1
ATOM 1878 C CA . LYS A 1 240 ? -11.236 3.212 -15.980 1.00 95.94 240 LYS A CA 1
ATOM 1879 C C . LYS A 1 240 ? -12.636 3.667 -16.404 1.00 95.94 240 LYS A C 1
ATOM 1881 O O . LYS A 1 240 ? -12.758 4.721 -17.019 1.00 95.94 240 LYS A O 1
ATOM 1886 N N . ASP A 1 241 ? -13.658 2.870 -16.097 1.00 95.88 241 ASP A N 1
ATOM 1887 C CA . ASP A 1 241 ? -15.075 3.163 -16.361 1.00 95.88 241 ASP A CA 1
ATOM 1888 C C . ASP A 1 241 ? -15.938 2.305 -15.411 1.00 95.88 241 ASP A C 1
ATOM 1890 O O . ASP A 1 241 ? -16.262 1.160 -15.743 1.00 95.88 241 ASP A O 1
ATOM 1894 N N . PRO A 1 242 ? -16.272 2.805 -14.204 1.00 95.69 242 PRO A N 1
ATOM 1895 C CA . PRO A 1 242 ? -16.955 2.014 -13.181 1.00 95.69 242 PRO A CA 1
ATOM 1896 C C . PRO A 1 242 ? -18.283 1.410 -13.636 1.00 95.69 242 PRO A C 1
ATOM 1898 O O . PRO A 1 242 ? -18.609 0.296 -13.235 1.00 95.69 242 PRO A O 1
ATOM 1901 N N . GLU A 1 243 ? -19.046 2.115 -14.473 1.00 94.25 243 GLU A N 1
ATOM 1902 C CA . GLU A 1 243 ? -20.367 1.661 -14.910 1.00 94.25 243 GLU A CA 1
ATOM 1903 C C . GLU A 1 243 ? -20.255 0.520 -15.919 1.00 94.25 243 GLU A C 1
ATOM 1905 O O . GLU A 1 243 ? -20.913 -0.510 -15.765 1.00 94.25 243 GLU A O 1
ATOM 1910 N N . LYS A 1 244 ? -19.383 0.660 -16.926 1.00 96.31 244 LYS A N 1
ATOM 1911 C CA . LYS A 1 244 ? -19.234 -0.361 -17.974 1.00 96.31 244 LYS A CA 1
ATOM 1912 C C . LYS A 1 244 ? -18.393 -1.549 -17.532 1.00 96.31 244 LYS A C 1
ATOM 1914 O O . LYS A 1 244 ? -18.642 -2.674 -17.961 1.00 96.31 244 LYS A O 1
ATOM 1919 N N . ASN A 1 245 ? -17.403 -1.318 -16.673 1.00 97.31 245 ASN A N 1
ATOM 1920 C CA . ASN A 1 245 ? -16.404 -2.329 -16.349 1.00 97.31 245 ASN A CA 1
ATOM 1921 C C . ASN A 1 245 ? -16.689 -3.102 -15.058 1.00 97.31 245 ASN A C 1
ATOM 1923 O O . ASN A 1 245 ? -15.957 -4.047 -14.763 1.00 97.31 245 ASN A O 1
ATOM 1927 N N . ARG A 1 246 ? -17.747 -2.768 -14.303 1.00 96.81 246 ARG A N 1
ATOM 1928 C CA . ARG A 1 246 ? -18.085 -3.439 -13.033 1.00 96.81 246 ARG A CA 1
ATOM 1929 C C . ARG A 1 246 ? -18.147 -4.960 -13.155 1.00 96.81 246 ARG A C 1
ATOM 1931 O O . ARG A 1 246 ? -17.508 -5.657 -12.372 1.00 96.81 246 ARG A O 1
ATOM 1938 N N . ALA A 1 247 ? -18.871 -5.476 -14.149 1.00 97.50 247 ALA A N 1
ATOM 1939 C CA . ALA A 1 247 ? -19.033 -6.918 -14.337 1.00 97.50 247 ALA A CA 1
ATOM 1940 C C . ALA A 1 247 ? -17.694 -7.617 -14.630 1.00 97.50 247 ALA A C 1
ATOM 1942 O O . ALA A 1 247 ? -17.402 -8.663 -14.052 1.00 97.50 247 ALA A O 1
ATOM 1943 N N . ARG A 1 248 ? -16.850 -7.007 -15.475 1.00 98.06 248 ARG A N 1
ATOM 1944 C CA . ARG A 1 248 ? -15.512 -7.524 -15.800 1.00 98.06 248 ARG A CA 1
ATOM 1945 C C . ARG A 1 248 ? -14.590 -7.490 -14.583 1.00 98.06 248 ARG A C 1
ATOM 1947 O O . ARG A 1 248 ? -13.951 -8.492 -14.286 1.00 98.06 248 ARG A O 1
ATOM 1954 N N . ALA A 1 249 ? -14.553 -6.373 -13.856 1.00 98.31 249 ALA A N 1
ATOM 1955 C CA . ALA A 1 249 ? -13.769 -6.247 -12.630 1.00 98.31 249 ALA A CA 1
ATOM 1956 C C . ALA A 1 249 ? -14.184 -7.301 -11.592 1.00 98.31 249 ALA A C 1
ATOM 1958 O O . ALA A 1 249 ? -13.326 -7.977 -11.031 1.00 98.31 249 ALA A O 1
ATOM 1959 N N . ASN A 1 250 ? -15.491 -7.502 -11.390 1.00 98.00 250 ASN A N 1
ATOM 1960 C CA . ASN A 1 250 ? -15.989 -8.541 -10.492 1.00 98.00 250 ASN A CA 1
ATOM 1961 C C . ASN A 1 250 ? -15.580 -9.947 -10.961 1.00 98.00 250 ASN A C 1
ATOM 1963 O O . ASN A 1 250 ? -15.136 -10.743 -10.143 1.00 98.00 250 ASN A O 1
ATOM 1967 N N . ALA A 1 251 ? -15.652 -10.256 -12.260 1.00 98.25 251 ALA A N 1
ATOM 1968 C CA . ALA A 1 251 ? -15.215 -11.555 -12.779 1.00 98.25 251 ALA A CA 1
ATOM 1969 C C . ALA A 1 251 ? -13.733 -11.848 -12.470 1.00 98.25 251 ALA A C 1
ATOM 1971 O O . ALA A 1 251 ? -13.398 -12.969 -12.083 1.00 98.25 251 ALA A O 1
ATOM 1972 N N . VAL A 1 252 ? -12.864 -10.834 -12.560 1.00 98.50 252 VAL A N 1
ATOM 1973 C CA . VAL A 1 252 ? -11.448 -10.942 -12.167 1.00 98.50 252 VAL A CA 1
ATOM 1974 C C . VAL A 1 252 ? -11.306 -11.203 -10.660 1.00 98.50 252 VAL A C 1
ATOM 1976 O O . VAL A 1 252 ? -10.544 -12.084 -10.264 1.00 98.50 252 VAL A O 1
ATOM 1979 N N . LEU A 1 253 ? -12.076 -10.518 -9.804 1.00 98.31 253 LEU A N 1
ATOM 1980 C CA . LEU A 1 253 ? -12.067 -10.778 -8.353 1.00 98.31 253 LEU A CA 1
ATOM 1981 C C . LEU A 1 253 ? -12.580 -12.183 -8.004 1.00 98.31 253 LEU A C 1
ATOM 1983 O O . LEU A 1 253 ? -12.021 -12.844 -7.132 1.00 98.31 253 LEU A O 1
ATOM 1987 N N . GLN A 1 254 ? -13.614 -12.672 -8.690 1.00 97.81 254 GLN A N 1
ATOM 1988 C CA . GLN A 1 254 ? -14.119 -14.034 -8.494 1.00 97.81 254 GLN A CA 1
ATOM 1989 C C . GLN A 1 254 ? -13.081 -15.076 -8.923 1.00 97.81 254 GLN A C 1
ATOM 1991 O O . GLN A 1 254 ? -12.912 -16.085 -8.247 1.00 97.81 254 GLN A O 1
ATOM 1996 N N . ARG A 1 255 ? -12.317 -14.814 -9.989 1.00 97.12 255 ARG A N 1
ATOM 1997 C CA . ARG A 1 255 ? -11.171 -15.652 -10.368 1.00 97.12 255 ARG A CA 1
ATOM 1998 C C . ARG A 1 255 ? -10.064 -15.612 -9.313 1.00 97.12 255 ARG A C 1
ATOM 2000 O O . ARG A 1 255 ? -9.542 -16.657 -8.945 1.00 97.12 255 ARG A O 1
ATOM 2007 N N . ALA A 1 256 ? -9.743 -14.441 -8.762 1.00 97.06 256 ALA A N 1
ATOM 2008 C CA . ALA A 1 256 ? -8.804 -14.346 -7.643 1.00 97.06 256 ALA A CA 1
ATOM 2009 C C . ALA A 1 256 ? -9.282 -15.178 -6.436 1.00 97.06 256 ALA A C 1
ATOM 2011 O O . ALA A 1 256 ? -8.491 -15.890 -5.819 1.00 97.06 256 ALA A O 1
ATOM 2012 N N . ARG A 1 257 ? -10.594 -15.167 -6.154 1.00 96.31 257 ARG A N 1
ATOM 2013 C CA . ARG A 1 257 ? -11.204 -15.935 -5.061 1.00 96.31 257 ARG A CA 1
ATOM 2014 C C . ARG A 1 257 ? -10.995 -17.444 -5.185 1.00 96.31 257 ARG A C 1
ATOM 2016 O O . ARG A 1 257 ? -10.882 -18.094 -4.146 1.00 96.31 257 ARG A O 1
ATOM 2023 N N . THR A 1 258 ? -10.937 -17.996 -6.404 1.00 95.69 258 THR A N 1
ATOM 2024 C CA . THR A 1 258 ? -10.769 -19.447 -6.619 1.00 95.69 258 THR A CA 1
ATOM 2025 C C . THR A 1 258 ? -9.385 -19.971 -6.244 1.00 95.69 258 THR A C 1
ATOM 2027 O O . THR A 1 258 ? -9.245 -21.171 -6.042 1.00 95.69 258 THR A O 1
ATOM 2030 N N . PHE A 1 259 ? -8.382 -19.093 -6.133 1.00 95.06 259 PHE A N 1
ATOM 2031 C CA . PHE A 1 259 ? -7.040 -19.461 -5.664 1.00 95.06 259 PHE A CA 1
ATOM 2032 C C . PHE A 1 259 ? -6.909 -19.440 -4.140 1.00 95.06 259 PHE A C 1
ATOM 2034 O O . PHE A 1 259 ? -5.892 -19.856 -3.609 1.00 95.06 259 PHE A O 1
ATOM 2041 N N . LEU A 1 260 ? -7.918 -18.939 -3.427 1.00 94.50 260 LEU A N 1
ATOM 2042 C CA . LEU A 1 260 ? -7.882 -18.828 -1.976 1.00 94.50 260 LEU A CA 1
ATOM 2043 C C . LEU A 1 260 ? -8.726 -19.928 -1.330 1.00 94.50 260 LEU A C 1
ATOM 2045 O O . LEU A 1 260 ? -9.815 -20.238 -1.828 1.00 94.50 260 LEU A O 1
ATOM 2049 N N . PRO A 1 261 ? -8.301 -20.476 -0.180 1.00 93.25 261 PRO A N 1
ATOM 2050 C CA . PRO A 1 261 ? -9.118 -21.429 0.552 1.00 93.25 261 PRO A CA 1
ATOM 2051 C C . PRO A 1 261 ? -10.425 -20.778 1.026 1.00 93.25 261 PRO A C 1
ATOM 2053 O O . PRO A 1 261 ? -10.570 -19.553 1.103 1.00 93.25 261 PRO A O 1
ATOM 2056 N N . GLN A 1 262 ? -11.430 -21.599 1.335 1.00 88.69 262 GLN A N 1
ATOM 2057 C CA . GLN A 1 262 ? -12.671 -21.092 1.932 1.00 88.69 262 GLN A CA 1
ATOM 2058 C C . GLN A 1 262 ? -12.427 -20.540 3.337 1.00 88.69 262 GLN A C 1
ATOM 2060 O O . GLN A 1 262 ? -12.961 -19.492 3.689 1.00 88.69 262 GLN A O 1
ATOM 2065 N N . LYS A 1 263 ? -11.561 -21.218 4.091 1.00 91.00 263 LYS A N 1
ATOM 2066 C CA . LYS A 1 263 ? -11.117 -20.826 5.419 1.00 91.00 263 LYS A CA 1
ATOM 2067 C C . LYS A 1 263 ? -9.596 -20.634 5.383 1.00 91.00 263 LYS A C 1
ATOM 2069 O O . LYS A 1 263 ? -8.910 -21.613 5.109 1.00 91.00 263 LYS A O 1
ATOM 2074 N N . PRO A 1 264 ? -9.069 -19.421 5.608 1.00 92.75 264 PRO A N 1
ATOM 2075 C CA . PRO A 1 264 ? -7.626 -19.207 5.662 1.00 92.75 264 PRO A CA 1
ATOM 2076 C C . PRO A 1 264 ? -7.011 -19.950 6.852 1.00 92.75 264 PRO A C 1
ATOM 2078 O O . PRO A 1 264 ? -7.549 -19.910 7.957 1.00 92.75 264 PRO A O 1
ATOM 2081 N N . GLU A 1 265 ? -5.871 -20.593 6.652 1.00 91.50 265 GLU A N 1
ATOM 2082 C CA . GLU A 1 265 ? -5.112 -21.301 7.690 1.00 91.50 265 GLU A CA 1
ATOM 2083 C C . GLU A 1 265 ? -3.834 -20.550 8.072 1.00 91.50 265 GLU A C 1
ATOM 2085 O O . GLU A 1 265 ? -3.325 -20.699 9.184 1.00 91.50 265 GLU A O 1
ATOM 2090 N N . THR A 1 266 ? -3.342 -19.687 7.179 1.00 90.69 266 THR A N 1
ATOM 2091 C CA . THR A 1 266 ? -2.154 -18.861 7.414 1.00 90.69 266 THR A CA 1
ATOM 2092 C C . THR A 1 266 ? -2.486 -17.369 7.475 1.00 90.69 266 THR A C 1
ATOM 2094 O O . THR A 1 266 ? -3.479 -16.895 6.920 1.00 90.69 266 THR A O 1
ATOM 2097 N N . ASN A 1 267 ? -1.613 -16.582 8.114 1.00 87.56 267 ASN A N 1
ATOM 2098 C CA . ASN A 1 267 ? -1.742 -15.120 8.125 1.00 87.56 267 ASN A CA 1
ATOM 2099 C C . ASN A 1 267 ? -1.664 -14.514 6.710 1.00 87.56 267 ASN A C 1
ATOM 2101 O O . ASN A 1 267 ? -2.284 -13.483 6.445 1.00 87.56 267 ASN A O 1
ATOM 2105 N N . ASN A 1 268 ? -0.912 -15.149 5.803 1.00 89.00 268 ASN A N 1
ATOM 2106 C CA . ASN A 1 268 ? -0.803 -14.708 4.415 1.00 89.00 268 ASN A CA 1
ATOM 2107 C C . ASN A 1 268 ? -2.137 -14.873 3.676 1.00 89.00 268 ASN A C 1
ATOM 2109 O O . ASN A 1 268 ? -2.650 -13.903 3.128 1.00 89.00 268 ASN A O 1
ATOM 2113 N N . GLU A 1 269 ? -2.741 -16.061 3.745 1.00 92.31 269 GLU A N 1
ATOM 2114 C CA . GLU A 1 269 ? -4.057 -16.328 3.148 1.00 92.31 269 GLU A CA 1
ATOM 2115 C C . GLU A 1 269 ? -5.137 -15.426 3.739 1.00 92.31 269 GLU A C 1
ATOM 2117 O O . GLU A 1 269 ? -5.956 -14.877 3.005 1.00 92.31 269 GLU A O 1
ATOM 2122 N N . PHE A 1 270 ? -5.122 -15.229 5.063 1.00 92.31 270 PHE A N 1
ATOM 2123 C CA . PHE A 1 270 ? -6.065 -14.333 5.722 1.00 92.31 270 PHE A CA 1
ATOM 2124 C C . PHE A 1 270 ? -5.924 -12.907 5.173 1.00 92.31 270 PHE A C 1
ATOM 2126 O O . PHE A 1 270 ? -6.907 -12.299 4.754 1.00 92.31 270 PHE A O 1
ATOM 2133 N N . SER A 1 271 ? -4.693 -12.393 5.099 1.00 90.06 271 SER A N 1
ATOM 2134 C CA . SER A 1 271 ? -4.409 -11.051 4.574 1.00 90.06 271 SER A CA 1
ATOM 2135 C C . SER A 1 271 ? -4.828 -10.900 3.107 1.00 90.06 271 SER A C 1
ATOM 2137 O O . SER A 1 271 ? -5.412 -9.883 2.737 1.00 90.06 271 SER A O 1
ATOM 2139 N N . GLN A 1 272 ? -4.587 -11.921 2.281 1.00 92.31 272 GLN A N 1
ATOM 2140 C CA . GLN A 1 272 ? -4.995 -11.953 0.875 1.00 92.31 272 GLN A CA 1
ATOM 2141 C C . GLN A 1 272 ? -6.520 -11.984 0.711 1.00 92.31 272 GLN A C 1
ATOM 2143 O O . GLN A 1 272 ? -7.057 -11.259 -0.127 1.00 92.31 272 GLN A O 1
ATOM 2148 N N . ILE A 1 273 ? -7.234 -12.766 1.529 1.00 94.44 273 ILE A N 1
ATOM 2149 C CA . ILE A 1 273 ? -8.702 -12.786 1.534 1.00 94.44 273 ILE A CA 1
ATOM 2150 C C . ILE A 1 273 ? -9.256 -11.419 1.950 1.00 94.44 273 ILE A C 1
ATOM 2152 O O . ILE A 1 273 ? -10.155 -10.909 1.286 1.00 94.44 273 ILE A O 1
ATOM 2156 N N . ILE A 1 274 ? -8.709 -10.781 2.990 1.00 92.94 274 ILE A N 1
ATOM 2157 C CA . ILE A 1 274 ? -9.140 -9.433 3.393 1.00 92.94 274 ILE A CA 1
ATOM 2158 C C . ILE A 1 274 ? -8.856 -8.405 2.293 1.00 92.94 274 ILE A C 1
ATOM 2160 O O . ILE A 1 274 ? -9.727 -7.594 1.979 1.00 92.94 274 ILE A O 1
ATOM 2164 N N . GLN A 1 275 ? -7.682 -8.451 1.656 1.00 92.12 275 GLN A N 1
ATOM 2165 C CA . GLN A 1 275 ? -7.359 -7.577 0.523 1.00 92.12 275 GLN A CA 1
ATOM 2166 C C . GLN A 1 275 ? -8.374 -7.745 -0.619 1.00 92.12 275 GLN A C 1
ATOM 2168 O O . GLN A 1 275 ? -8.853 -6.755 -1.179 1.00 92.12 275 GLN A O 1
ATOM 2173 N N . LEU A 1 276 ? -8.723 -8.992 -0.940 1.00 95.62 276 LEU A N 1
ATOM 2174 C CA . LEU A 1 276 ? -9.712 -9.323 -1.957 1.00 95.62 276 LEU A CA 1
ATOM 2175 C C . LEU A 1 276 ? -11.101 -8.787 -1.587 1.00 95.62 276 LEU A C 1
ATOM 2177 O O . LEU A 1 276 ? -11.754 -8.150 -2.414 1.00 95.62 276 LEU A O 1
ATOM 2181 N N . ILE A 1 277 ? -11.537 -8.990 -0.342 1.00 95.81 277 ILE A N 1
ATOM 2182 C CA . ILE A 1 277 ? -12.828 -8.497 0.146 1.00 95.81 277 ILE A CA 1
ATOM 2183 C C . ILE A 1 277 ? -12.878 -6.969 0.120 1.00 95.81 277 ILE A C 1
ATOM 2185 O O . ILE A 1 277 ? -13.892 -6.413 -0.291 1.00 95.81 277 ILE A O 1
ATOM 2189 N N . ASN A 1 278 ? -11.797 -6.273 0.477 1.00 93.19 278 ASN A N 1
ATOM 2190 C CA . ASN A 1 278 ? -11.734 -4.812 0.393 1.00 93.19 278 ASN A CA 1
ATOM 2191 C C . ASN A 1 278 ? -11.964 -4.316 -1.043 1.00 93.19 278 ASN A C 1
ATOM 2193 O O . ASN A 1 278 ? -12.690 -3.344 -1.263 1.00 93.19 278 ASN A O 1
ATOM 2197 N N . ALA A 1 279 ? -11.391 -5.001 -2.037 1.00 94.94 279 ALA A N 1
ATOM 2198 C CA . ALA A 1 279 ? -11.647 -4.691 -3.441 1.00 94.94 279 ALA A CA 1
ATOM 2199 C C . ALA A 1 279 ? -13.093 -5.021 -3.847 1.00 94.94 279 ALA A C 1
ATOM 2201 O O . ALA A 1 279 ? -13.744 -4.213 -4.518 1.00 94.94 279 ALA A O 1
ATOM 2202 N N . MET A 1 280 ? -13.629 -6.159 -3.391 1.00 96.94 280 MET A N 1
ATOM 2203 C CA . MET A 1 280 ? -15.035 -6.517 -3.601 1.00 96.94 280 MET A CA 1
ATOM 2204 C C . MET A 1 280 ? -15.972 -5.482 -2.975 1.00 96.94 280 MET A C 1
ATOM 2206 O O . MET A 1 280 ? -16.935 -5.096 -3.618 1.00 96.94 280 MET A O 1
ATOM 2210 N N . ALA A 1 281 ? -15.687 -4.950 -1.785 1.00 95.81 281 ALA A N 1
ATOM 2211 C CA . ALA A 1 281 ? -16.566 -3.998 -1.101 1.00 95.81 281 ALA A CA 1
ATOM 2212 C C . ALA A 1 281 ? -16.812 -2.744 -1.950 1.00 95.81 281 ALA A C 1
ATOM 2214 O O . ALA A 1 281 ? -17.896 -2.163 -1.928 1.00 95.81 281 ALA A O 1
ATOM 2215 N N . ARG A 1 282 ? -15.813 -2.353 -2.745 1.00 93.06 282 ARG A N 1
ATOM 2216 C CA . ARG A 1 282 ? -15.891 -1.218 -3.662 1.00 93.06 282 ARG A CA 1
ATOM 2217 C C . ARG A 1 282 ? -16.585 -1.548 -4.987 1.00 93.06 282 ARG A C 1
ATOM 2219 O O . ARG A 1 282 ? -17.294 -0.690 -5.511 1.00 93.06 282 ARG A O 1
ATOM 2226 N N . ILE A 1 283 ? -16.344 -2.741 -5.535 1.00 96.38 283 ILE A N 1
ATOM 2227 C CA . ILE A 1 283 ? -16.768 -3.147 -6.888 1.00 96.38 283 ILE A CA 1
ATOM 2228 C C . ILE A 1 283 ? -18.112 -3.886 -6.864 1.00 96.38 283 ILE A C 1
ATOM 2230 O O . ILE A 1 283 ? -19.006 -3.572 -7.647 1.00 96.38 283 ILE A O 1
ATOM 2234 N N . GLU A 1 284 ? -18.258 -4.855 -5.965 1.00 96.56 284 GLU A N 1
ATOM 2235 C CA . GLU A 1 284 ? -19.448 -5.679 -5.777 1.00 96.56 284 GLU A CA 1
ATOM 2236 C C . GLU A 1 284 ? -19.721 -5.949 -4.278 1.00 96.56 284 GLU A C 1
ATOM 2238 O O . GLU A 1 284 ? -19.300 -6.972 -3.730 1.00 96.56 284 GLU A O 1
ATOM 2243 N N . PRO A 1 285 ? -20.424 -5.035 -3.580 1.00 95.81 285 PRO A N 1
ATOM 2244 C CA . PRO A 1 285 ? -20.605 -5.100 -2.127 1.00 95.81 285 PRO A CA 1
ATOM 2245 C C . PRO A 1 285 ? -21.288 -6.382 -1.637 1.00 95.81 285 PRO A C 1
ATOM 2247 O O . PRO A 1 285 ? -20.923 -6.915 -0.592 1.00 95.81 285 PRO A O 1
ATOM 2250 N N . THR A 1 286 ? -22.254 -6.915 -2.393 1.00 96.31 286 THR A N 1
ATOM 2251 C CA . THR A 1 286 ? -22.946 -8.164 -2.036 1.00 96.31 286 THR A CA 1
ATOM 2252 C C . THR A 1 286 ? -21.977 -9.343 -1.958 1.00 96.31 286 THR A C 1
ATOM 2254 O O . THR A 1 286 ? -22.082 -10.176 -1.056 1.00 96.31 286 THR A O 1
ATOM 2257 N N . GLU A 1 287 ? -21.000 -9.386 -2.863 1.00 96.62 287 GLU A N 1
ATOM 2258 C CA . GLU A 1 287 ? -19.942 -10.394 -2.873 1.00 96.62 287 GLU A CA 1
ATOM 2259 C C . GLU A 1 287 ? -18.963 -10.212 -1.716 1.00 96.62 287 GLU A C 1
ATOM 2261 O O . GLU A 1 287 ? -18.550 -11.198 -1.104 1.00 96.62 287 GLU A O 1
ATOM 2266 N N . ALA A 1 288 ? -18.645 -8.968 -1.356 1.00 96.69 288 ALA A N 1
ATOM 2267 C CA . ALA A 1 288 ? -17.820 -8.685 -0.188 1.00 96.69 288 ALA A CA 1
ATOM 2268 C C . ALA A 1 288 ? -18.456 -9.214 1.101 1.00 96.69 288 ALA A C 1
ATOM 2270 O O . ALA A 1 288 ? -17.797 -9.940 1.840 1.00 96.69 288 ALA A O 1
ATOM 2271 N N . PHE A 1 289 ? -19.745 -8.936 1.334 1.00 97.38 289 PHE A N 1
ATOM 2272 C CA . PHE A 1 289 ? -20.459 -9.476 2.494 1.00 97.38 289 PHE A CA 1
ATOM 2273 C C . PHE A 1 289 ? -20.442 -11.004 2.513 1.00 97.38 289 PHE A C 1
ATOM 2275 O O . PHE A 1 289 ? -20.057 -11.598 3.516 1.00 97.38 289 PHE A O 1
ATOM 2282 N N . ARG A 1 290 ? -20.780 -11.642 1.384 1.00 96.19 290 ARG A N 1
ATOM 2283 C CA . ARG A 1 290 ? -20.810 -13.108 1.258 1.00 96.19 290 ARG A CA 1
ATOM 2284 C C . ARG A 1 290 ? -19.470 -13.758 1.611 1.00 96.19 290 ARG A C 1
ATOM 2286 O O . ARG A 1 290 ? -19.452 -14.851 2.166 1.00 96.19 290 ARG A O 1
ATOM 2293 N N . ASN A 1 291 ? -18.360 -13.106 1.267 1.00 95.75 291 ASN A N 1
ATOM 2294 C CA . ASN A 1 291 ? -17.021 -13.613 1.556 1.00 95.75 291 ASN A CA 1
ATOM 2295 C C . ASN A 1 291 ? -16.526 -13.246 2.962 1.00 95.75 291 ASN A C 1
ATOM 2297 O O . ASN A 1 291 ? -15.711 -13.981 3.512 1.00 95.75 291 ASN A O 1
ATOM 2301 N N . PHE A 1 292 ? -17.000 -12.143 3.547 1.00 95.94 292 PHE A N 1
ATOM 2302 C CA . PHE A 1 292 ? -16.553 -11.684 4.862 1.00 95.94 292 PHE A CA 1
ATOM 2303 C C . PHE A 1 292 ? -17.323 -12.326 6.019 1.00 95.94 292 PHE A C 1
ATOM 2305 O O . PHE A 1 292 ? -16.717 -12.661 7.033 1.00 95.94 292 PHE A O 1
ATOM 2312 N N . GLU A 1 293 ? -18.636 -12.526 5.882 1.00 95.44 293 GLU A N 1
ATOM 2313 C CA . GLU A 1 293 ? -19.496 -13.086 6.938 1.00 95.44 293 GLU A CA 1
ATOM 2314 C C . GLU A 1 293 ? -18.943 -14.396 7.544 1.00 95.44 293 GLU A C 1
ATOM 2316 O O . GLU A 1 293 ? -18.847 -14.474 8.770 1.00 95.44 293 GLU A O 1
ATOM 2321 N N . PRO A 1 294 ? -18.471 -15.389 6.758 1.00 94.88 294 PRO A N 1
ATOM 2322 C CA . PRO A 1 294 ? -17.911 -16.625 7.315 1.00 94.88 294 PRO A CA 1
ATOM 2323 C C . PRO A 1 294 ? -16.600 -16.435 8.093 1.00 94.88 294 PRO A C 1
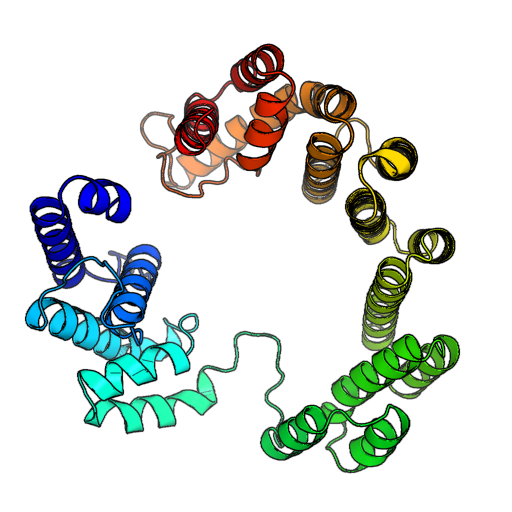ATOM 2325 O O . PRO A 1 294 ? -16.210 -17.307 8.868 1.00 94.88 294 PRO A O 1
ATOM 2328 N N . LEU A 1 295 ? -15.892 -15.319 7.884 1.00 95.12 295 LEU A N 1
ATOM 2329 C CA . LEU A 1 295 ? -14.616 -15.041 8.546 1.00 95.12 295 LEU A CA 1
ATOM 2330 C C . LEU A 1 295 ? -14.799 -14.465 9.948 1.00 95.12 295 LEU A C 1
ATOM 2332 O O . LEU A 1 295 ? -13.853 -14.510 10.732 1.00 95.12 295 LEU A O 1
ATOM 2336 N N . VAL A 1 296 ? -15.985 -13.951 10.289 1.00 95.50 296 VAL A N 1
ATOM 2337 C CA . VAL A 1 296 ? -16.254 -13.318 11.591 1.00 95.50 296 VAL A CA 1
ATOM 2338 C C . VAL A 1 296 ? -15.952 -14.272 12.746 1.00 95.50 296 VAL A C 1
ATOM 2340 O O . VAL A 1 296 ? -15.253 -13.893 13.686 1.00 95.50 296 VAL A O 1
ATOM 2343 N N . ASP A 1 297 ? -16.379 -15.532 12.653 1.00 94.88 297 ASP A N 1
ATOM 2344 C CA . ASP A 1 297 ? -16.110 -16.539 13.685 1.00 94.88 297 ASP A CA 1
ATOM 2345 C C . ASP A 1 297 ? -14.613 -16.810 13.858 1.00 94.88 297 ASP A C 1
ATOM 2347 O O . ASP A 1 297 ? -14.120 -16.938 14.980 1.00 94.88 297 ASP A O 1
ATOM 2351 N N . GLN A 1 298 ? -13.868 -16.863 12.753 1.00 94.00 298 GLN A N 1
ATOM 2352 C CA . GLN A 1 298 ? -12.424 -17.053 12.798 1.00 94.00 298 GLN A CA 1
ATOM 2353 C C . GLN A 1 298 ? -11.707 -15.819 13.357 1.00 94.00 298 GLN A C 1
ATOM 2355 O O . GLN A 1 298 ? -10.789 -15.967 14.162 1.00 94.00 298 GLN A O 1
ATOM 2360 N N . ILE A 1 299 ? -12.140 -14.611 12.983 1.00 94.88 299 ILE A N 1
ATOM 2361 C CA . ILE A 1 299 ? -11.623 -13.358 13.545 1.00 94.88 299 ILE A CA 1
ATOM 2362 C C . ILE A 1 299 ? -11.846 -13.338 15.057 1.00 94.88 299 ILE A C 1
ATOM 2364 O O . ILE A 1 299 ? -10.915 -13.036 15.798 1.00 94.88 299 ILE A O 1
ATOM 2368 N N . ASN A 1 300 ? -13.037 -13.717 15.524 1.00 95.62 300 ASN A N 1
ATOM 2369 C CA . ASN A 1 300 ? -13.358 -13.789 16.948 1.00 95.62 300 ASN A CA 1
ATOM 2370 C C . ASN A 1 300 ? -12.436 -14.762 17.698 1.00 95.62 300 ASN A C 1
ATOM 2372 O O . ASN A 1 300 ? -11.881 -14.404 18.737 1.00 95.62 300 ASN A O 1
ATOM 2376 N N . GLN A 1 301 ? -12.214 -15.962 17.152 1.00 94.44 301 GLN A N 1
ATOM 2377 C CA . GLN A 1 301 ? -11.313 -16.958 17.746 1.00 94.44 301 GLN A CA 1
ATOM 2378 C C . GLN A 1 301 ? -9.868 -16.452 17.836 1.00 94.44 301 GLN A C 1
ATOM 2380 O O . GLN A 1 301 ? -9.231 -16.571 18.884 1.00 94.44 301 GLN A O 1
ATOM 2385 N N . LEU A 1 302 ? -9.351 -15.868 16.751 1.00 93.06 302 LEU A N 1
ATOM 2386 C CA . LEU A 1 302 ? -7.989 -15.337 16.704 1.00 93.06 302 LEU A CA 1
ATOM 2387 C C . LEU A 1 302 ? -7.818 -14.122 17.623 1.00 93.06 302 LEU A C 1
ATOM 2389 O O . LEU A 1 302 ? -6.797 -14.014 18.304 1.00 93.06 302 LEU A O 1
ATOM 2393 N N . ALA A 1 303 ? -8.818 -13.242 17.688 1.00 92.44 303 ALA A N 1
ATOM 2394 C CA . ALA A 1 303 ? -8.799 -12.075 18.559 1.00 92.44 303 ALA A CA 1
ATOM 2395 C C . ALA A 1 303 ? -8.797 -12.455 20.039 1.00 92.44 303 ALA A C 1
ATOM 2397 O O . ALA A 1 303 ? -8.066 -11.856 20.828 1.00 92.44 303 ALA A O 1
ATOM 2398 N N . GLU A 1 304 ? -9.557 -13.481 20.419 1.00 93.69 304 GLU A N 1
ATOM 2399 C CA . GLU A 1 304 ? -9.561 -13.955 21.798 1.00 93.69 304 GLU A CA 1
ATOM 2400 C C . GLU A 1 304 ? -8.252 -14.663 22.169 1.00 93.69 304 GLU A C 1
ATOM 2402 O O . GLU A 1 304 ? -7.666 -14.377 23.214 1.00 93.69 304 GLU A O 1
ATOM 2407 N N . ALA A 1 305 ? -7.714 -15.503 21.280 1.00 93.12 305 ALA A N 1
ATOM 2408 C CA . ALA A 1 305 ? -6.396 -16.104 21.482 1.00 93.12 305 ALA A CA 1
ATOM 2409 C C . ALA A 1 305 ? -5.294 -15.033 21.613 1.00 93.12 305 ALA A C 1
ATOM 2411 O O . ALA A 1 305 ? -4.429 -15.119 22.490 1.00 93.12 305 ALA A O 1
ATOM 2412 N N . SER A 1 306 ? -5.352 -13.988 20.782 1.00 90.38 306 SER A N 1
ATOM 2413 C CA . SER A 1 306 ? -4.437 -12.850 20.858 1.00 90.38 306 SER A CA 1
ATOM 2414 C C . SER A 1 306 ? -4.560 -12.104 22.186 1.00 90.38 306 SER A C 1
ATOM 2416 O O . SER A 1 306 ? -3.540 -11.708 22.756 1.00 90.38 306 SER A O 1
ATOM 2418 N N . ALA A 1 307 ? -5.774 -11.942 22.718 1.00 90.81 307 ALA A N 1
ATOM 2419 C CA . ALA A 1 307 ? -5.995 -11.273 23.995 1.00 90.81 307 ALA A CA 1
ATOM 2420 C C . ALA A 1 307 ? -5.315 -12.023 25.147 1.00 90.81 307 ALA A C 1
ATOM 2422 O O . ALA A 1 307 ? -4.635 -11.403 25.966 1.00 90.81 307 ALA A O 1
ATOM 2423 N N . VAL A 1 308 ? -5.424 -13.356 25.173 1.00 91.94 308 VAL A N 1
ATOM 2424 C CA . VAL A 1 308 ? -4.769 -14.209 26.179 1.00 91.94 308 VAL A CA 1
ATOM 2425 C C . VAL A 1 308 ? -3.247 -14.050 26.133 1.00 91.94 308 VAL A C 1
ATOM 2427 O O . VAL A 1 308 ? -2.616 -13.825 27.168 1.00 91.94 308 VAL A O 1
ATOM 2430 N N . ILE A 1 309 ? -2.653 -14.116 24.937 1.00 89.25 309 ILE A N 1
ATOM 2431 C CA . ILE A 1 309 ? -1.201 -13.968 24.756 1.00 89.25 309 ILE A CA 1
ATOM 2432 C C . ILE A 1 309 ? -0.743 -12.570 25.188 1.00 89.25 309 ILE A C 1
ATOM 2434 O O . ILE A 1 309 ? 0.210 -12.443 25.960 1.00 89.25 309 ILE A O 1
ATOM 2438 N N . ASN A 1 310 ? -1.437 -11.521 24.736 1.00 86.88 310 ASN A N 1
ATOM 2439 C CA . ASN A 1 310 ? -1.104 -10.142 25.088 1.00 86.88 310 ASN A CA 1
ATOM 2440 C C . ASN A 1 310 ? -1.222 -9.894 26.596 1.00 86.88 310 ASN A C 1
ATOM 2442 O O . ASN A 1 310 ? -0.352 -9.245 27.170 1.00 86.88 310 ASN A O 1
ATOM 2446 N N . ALA A 1 311 ? -2.256 -10.424 27.253 1.00 87.06 311 ALA A N 1
ATOM 2447 C CA . ALA A 1 311 ? -2.415 -10.305 28.699 1.00 87.06 311 ALA A CA 1
ATOM 2448 C C . ALA A 1 311 ? -1.261 -10.982 29.453 1.00 87.06 311 ALA A C 1
ATOM 2450 O O . ALA A 1 311 ? -0.704 -10.395 30.381 1.00 87.06 311 ALA A O 1
ATOM 2451 N N . PHE A 1 312 ? -0.855 -12.182 29.025 1.00 87.75 312 PHE A N 1
ATOM 2452 C CA . PHE A 1 312 ? 0.253 -12.916 29.639 1.00 87.75 312 PHE A CA 1
ATOM 2453 C C . PHE A 1 312 ? 1.599 -12.191 29.494 1.00 87.75 312 PHE A C 1
ATOM 2455 O O . PHE A 1 312 ? 2.403 -12.175 30.423 1.00 87.75 312 PHE A O 1
ATOM 2462 N N . GLN A 1 313 ? 1.838 -11.548 28.349 1.00 85.44 313 GLN A N 1
ATOM 2463 C CA . GLN A 1 313 ? 3.074 -10.810 28.070 1.00 85.44 313 GLN A CA 1
ATOM 2464 C C . GLN A 1 313 ? 3.122 -9.409 28.711 1.00 85.44 313 GLN A C 1
ATOM 2466 O O . GLN A 1 313 ? 4.074 -8.665 28.480 1.00 85.44 313 GLN A O 1
ATOM 2471 N N . GLY A 1 314 ? 2.111 -9.024 29.501 1.00 78.31 314 GLY A N 1
ATOM 2472 C CA . GLY A 1 314 ? 2.004 -7.670 30.056 1.00 78.31 314 GLY A CA 1
ATOM 2473 C C . GLY A 1 314 ? 1.746 -6.599 28.988 1.00 78.31 314 GLY A C 1
ATOM 2474 O O . GLY A 1 314 ? 2.119 -5.441 29.170 1.00 78.31 314 GLY A O 1
ATOM 2475 N N . GLY A 1 315 ? 1.154 -6.999 27.860 1.00 76.56 315 GLY A N 1
ATOM 2476 C CA . GLY A 1 315 ? 0.807 -6.142 26.734 1.00 76.56 315 GLY A CA 1
ATOM 2477 C C . GLY A 1 315 ? -0.386 -5.221 27.010 1.00 76.56 315 GLY A C 1
ATOM 2478 O O . GLY A 1 315 ? -0.776 -4.971 28.149 1.00 76.56 315 GLY A O 1
ATOM 2479 N N . GLY A 1 316 ? -0.987 -4.702 25.939 1.00 77.50 316 GLY A N 1
ATOM 2480 C CA . GLY A 1 316 ? -2.047 -3.683 25.977 1.00 77.50 316 GLY A CA 1
ATOM 2481 C C . GLY A 1 316 ? -3.417 -4.136 26.503 1.00 77.50 316 GLY A C 1
ATOM 2482 O O . GLY A 1 316 ? -4.415 -3.542 26.107 1.00 77.50 316 GLY A O 1
ATOM 2483 N N . ILE A 1 317 ? -3.490 -5.167 27.353 1.00 84.06 317 ILE A N 1
ATOM 2484 C CA . ILE A 1 317 ? -4.739 -5.662 27.949 1.00 84.06 317 ILE A CA 1
ATOM 2485 C C . ILE A 1 317 ? -4.861 -5.177 29.395 1.00 84.06 317 ILE A C 1
ATOM 2487 O O . ILE A 1 317 ? -3.971 -5.400 30.216 1.00 84.06 317 ILE A O 1
ATOM 2491 N N . ARG A 1 318 ? -5.989 -4.554 29.744 1.00 82.12 318 ARG A N 1
ATOM 2492 C CA . ARG A 1 318 ? -6.333 -4.171 31.121 1.00 82.12 318 ARG A CA 1
ATOM 2493 C C . ARG A 1 318 ? -7.750 -4.614 31.435 1.00 82.12 318 ARG A C 1
ATOM 2495 O O . ARG A 1 318 ? -8.666 -4.297 30.695 1.00 82.12 318 ARG A O 1
ATOM 2502 N N . GLN A 1 319 ? -7.922 -5.337 32.543 1.00 85.06 319 GLN A N 1
ATOM 2503 C CA . GLN A 1 319 ? -9.234 -5.848 32.976 1.00 85.06 319 GLN A CA 1
ATOM 2504 C C . GLN A 1 319 ? -9.940 -6.704 31.903 1.00 85.06 319 GLN A C 1
ATOM 2506 O O . GLN A 1 319 ? -11.159 -6.698 31.799 1.00 85.06 319 GLN A O 1
ATOM 2511 N N . GLY A 1 320 ? -9.164 -7.447 31.105 1.00 82.25 320 GLY A N 1
ATOM 2512 C CA . GLY A 1 320 ? -9.686 -8.271 30.009 1.00 82.25 320 GLY A CA 1
ATOM 2513 C C . GLY A 1 320 ? -9.979 -7.500 28.718 1.00 82.25 320 GLY A C 1
ATOM 2514 O O . GLY A 1 320 ? -10.314 -8.124 27.710 1.00 82.25 320 GLY A O 1
ATOM 2515 N N . GLU A 1 321 ? -9.795 -6.178 28.716 1.00 85.31 321 GLU A N 1
ATOM 2516 C CA . GLU A 1 321 ? -10.062 -5.324 27.564 1.00 85.31 321 GLU A CA 1
ATOM 2517 C C . GLU A 1 321 ? -8.782 -4.841 26.878 1.00 85.31 321 GLU A C 1
ATOM 2519 O O . GLU A 1 321 ? -7.781 -4.547 27.539 1.00 85.31 321 GLU A O 1
ATOM 2524 N N . TYR A 1 322 ? -8.815 -4.722 25.548 1.00 85.19 322 TYR A N 1
ATOM 2525 C CA . TYR A 1 322 ? -7.753 -4.023 24.821 1.00 85.19 322 TYR A CA 1
ATOM 2526 C C . TYR A 1 322 ? -7.827 -2.529 25.125 1.00 85.19 322 TYR A C 1
ATOM 2528 O O . TYR A 1 322 ? -8.880 -1.900 25.035 1.00 85.19 322 TYR A O 1
ATOM 2536 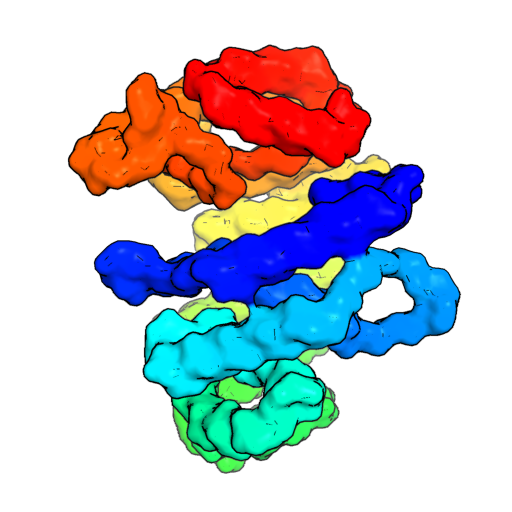N N . MET A 1 323 ? -6.684 -1.923 25.431 1.00 79.81 323 MET A N 1
ATOM 2537 C CA . MET A 1 323 ? -6.593 -0.471 25.476 1.00 79.81 323 MET A CA 1
ATOM 2538 C C . MET A 1 323 ? -6.847 0.079 24.070 1.00 79.81 323 MET A C 1
ATOM 2540 O O . MET A 1 323 ? -6.056 -0.151 23.165 1.00 79.81 323 MET A O 1
ATOM 2544 N N . VAL A 1 324 ? -7.940 0.816 23.874 1.00 69.75 324 VAL A N 1
ATOM 2545 C CA . VAL A 1 324 ? -8.255 1.441 22.581 1.00 69.75 324 VAL A CA 1
ATOM 2546 C C . VAL A 1 324 ? -7.312 2.629 22.359 1.00 69.75 324 VAL A C 1
ATOM 2548 O O . VAL A 1 324 ? -7.623 3.768 22.700 1.00 69.75 324 VAL A O 1
ATOM 2551 N N . THR A 1 325 ? -6.120 2.365 21.826 1.00 64.94 325 THR A N 1
ATOM 2552 C CA . THR A 1 325 ? -5.223 3.384 21.264 1.00 64.94 325 THR A CA 1
ATOM 2553 C C . THR A 1 325 ? -5.161 3.223 19.750 1.00 64.94 325 THR A C 1
ATOM 2555 O O . THR A 1 325 ? -5.369 2.125 19.231 1.00 64.94 325 THR A O 1
ATOM 2558 N N . ASN A 1 326 ? -4.891 4.311 19.025 1.00 55.09 326 ASN A N 1
ATOM 2559 C CA . ASN A 1 326 ? -4.849 4.292 17.562 1.00 55.09 326 ASN A CA 1
ATOM 2560 C C . ASN A 1 326 ? -3.896 3.199 17.054 1.00 55.09 326 ASN A C 1
ATOM 2562 O O . ASN A 1 326 ? -2.691 3.289 17.263 1.00 55.09 326 ASN A O 1
ATOM 2566 N N . GLY A 1 327 ? -4.447 2.193 16.369 1.00 56.50 327 GLY A N 1
ATOM 2567 C CA . GLY A 1 327 ? -3.663 1.196 15.640 1.00 56.50 327 GLY A CA 1
ATOM 2568 C C . GLY A 1 327 ? -3.437 -0.153 16.326 1.00 56.50 327 GLY A C 1
ATOM 2569 O O . GLY A 1 327 ? -2.565 -0.889 15.867 1.00 56.50 327 GLY A O 1
ATOM 2570 N N . TYR A 1 328 ? -4.184 -0.526 17.374 1.00 59.84 328 TYR A N 1
ATOM 2571 C CA . TYR A 1 328 ? -4.063 -1.891 17.899 1.00 59.84 328 TYR A CA 1
ATOM 2572 C C . TYR A 1 328 ? -4.522 -2.942 16.882 1.00 59.84 328 TYR A C 1
ATOM 2574 O O . TYR A 1 328 ? -5.609 -2.878 16.313 1.00 59.84 328 TYR A O 1
ATOM 2582 N N . ASN A 1 329 ? -3.654 -3.930 16.690 1.00 67.88 329 ASN A N 1
ATOM 2583 C CA . ASN A 1 329 ? -3.929 -5.158 15.969 1.00 67.88 329 ASN A CA 1
ATOM 2584 C C . ASN A 1 329 ? -4.470 -6.181 16.983 1.00 67.88 329 ASN A C 1
ATOM 2586 O O . ASN A 1 329 ? -3.761 -6.548 17.921 1.00 67.88 329 ASN A O 1
ATOM 2590 N N . PHE A 1 330 ? -5.709 -6.646 16.807 1.00 78.88 330 PHE A N 1
ATOM 2591 C CA . PHE A 1 330 ? -6.346 -7.655 17.668 1.00 78.88 330 PHE A CA 1
ATOM 2592 C C . PHE A 1 330 ? -5.846 -9.075 17.348 1.00 78.88 330 PHE A C 1
ATOM 2594 O O . PHE A 1 330 ? -6.624 -10.016 17.295 1.00 78.88 330 PHE A O 1
ATOM 2601 N N . GLY A 1 331 ? -4.569 -9.235 16.991 1.00 74.69 331 GLY A N 1
ATOM 2602 C CA . GLY A 1 331 ? -4.032 -10.457 16.377 1.00 74.69 331 GLY A CA 1
ATOM 2603 C C . GLY A 1 331 ? -4.488 -10.699 14.935 1.00 74.69 331 GLY A C 1
ATOM 2604 O O . GLY A 1 331 ? -3.903 -11.529 14.247 1.00 74.69 331 GLY A O 1
ATOM 2605 N N . VAL A 1 332 ? -5.488 -9.951 14.473 1.00 80.00 332 VAL A N 1
ATOM 2606 C CA . VAL A 1 332 ? -5.959 -9.900 13.096 1.00 80.00 332 VAL A CA 1
ATOM 2607 C C . VAL A 1 332 ? -6.146 -8.439 12.706 1.00 80.00 332 VAL A C 1
ATOM 2609 O O . VAL A 1 332 ? -6.726 -7.650 13.459 1.00 80.00 332 VAL A O 1
ATOM 2612 N N . TYR A 1 333 ? -5.670 -8.081 11.515 1.00 79.75 333 TYR A N 1
ATOM 2613 C CA . TYR A 1 333 ? -5.907 -6.762 10.946 1.00 79.75 333 TYR A CA 1
ATOM 2614 C C . TYR A 1 333 ? -7.189 -6.772 10.112 1.00 79.75 333 TYR A C 1
ATOM 2616 O O . TYR A 1 333 ? -7.283 -7.473 9.105 1.00 79.75 333 TYR A O 1
ATOM 2624 N N . VAL A 1 334 ? -8.162 -5.964 10.528 1.00 80.06 334 VAL A N 1
ATOM 2625 C CA . VAL A 1 334 ? -9.358 -5.657 9.743 1.00 80.06 334 VAL A CA 1
ATOM 2626 C C . VAL A 1 334 ? -9.392 -4.149 9.549 1.00 80.06 334 VAL A C 1
ATOM 2628 O O . VAL A 1 334 ? -9.427 -3.403 10.526 1.00 80.06 334 VAL A O 1
ATOM 2631 N N . ASP A 1 335 ? -9.349 -3.698 8.297 1.00 83.19 335 ASP A N 1
ATOM 2632 C CA . ASP A 1 335 ? -9.345 -2.273 7.975 1.00 83.19 335 ASP A CA 1
ATOM 2633 C C . ASP A 1 335 ? -10.731 -1.651 8.247 1.00 83.19 335 ASP A C 1
ATOM 2635 O O . ASP A 1 335 ? -11.706 -2.012 7.576 1.00 83.19 335 ASP A O 1
ATOM 2639 N N . PRO A 1 336 ? -10.854 -0.681 9.178 1.00 85.81 336 PRO A N 1
ATOM 2640 C CA . PRO A 1 336 ? -12.120 0.004 9.436 1.00 85.81 336 PRO A CA 1
ATOM 2641 C C . PRO A 1 336 ? -12.704 0.706 8.198 1.00 85.81 336 PRO A C 1
ATOM 2643 O O . PRO A 1 336 ? -13.921 0.876 8.097 1.00 85.81 336 PRO A O 1
ATOM 2646 N N . SER A 1 337 ? -11.864 1.098 7.232 1.00 86.00 337 SER A N 1
ATOM 2647 C CA . SER A 1 337 ? -12.299 1.776 6.005 1.00 86.00 337 SER A CA 1
ATOM 2648 C C . SER A 1 337 ? -13.162 0.886 5.095 1.00 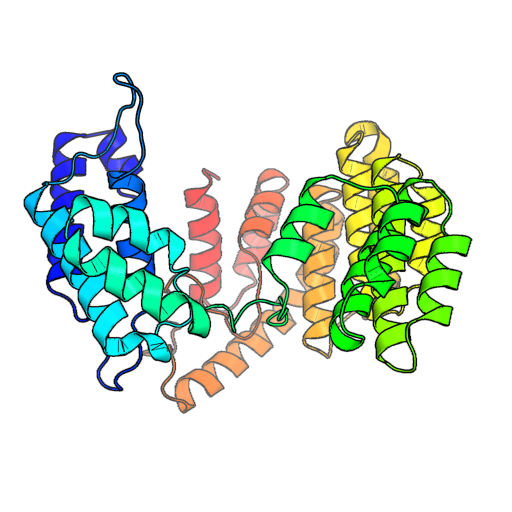86.00 337 SER A C 1
ATOM 2650 O O . SER A 1 337 ? -14.018 1.389 4.357 1.00 86.00 337 SER A O 1
ATOM 2652 N N . MET A 1 338 ? -13.016 -0.439 5.202 1.00 90.75 338 MET A N 1
ATOM 2653 C CA . MET A 1 338 ? -13.860 -1.401 4.496 1.00 90.75 338 MET A CA 1
ATOM 2654 C C . MET A 1 338 ? -15.319 -1.273 4.938 1.00 90.75 338 MET A C 1
ATOM 2656 O O . MET A 1 338 ? -16.209 -1.152 4.098 1.00 90.75 338 MET A O 1
ATOM 2660 N N . PHE A 1 339 ? -15.569 -1.223 6.250 1.00 94.31 339 PHE A N 1
ATOM 2661 C CA . PHE A 1 339 ? -16.924 -1.099 6.794 1.00 94.31 339 PHE A CA 1
ATOM 2662 C C . PHE A 1 339 ? -17.581 0.210 6.393 1.00 94.31 339 PHE A C 1
ATOM 2664 O O . PHE A 1 339 ? -18.781 0.233 6.163 1.00 94.31 339 PHE A O 1
ATOM 2671 N N . ARG A 1 340 ? -16.810 1.288 6.228 1.00 93.12 340 ARG A N 1
ATOM 2672 C CA . ARG A 1 340 ? -17.335 2.536 5.661 1.00 93.12 340 ARG A CA 1
ATOM 2673 C C . ARG A 1 340 ? -17.876 2.322 4.254 1.00 93.12 340 ARG A C 1
ATOM 2675 O O . ARG A 1 340 ? -18.976 2.765 3.943 1.00 93.12 340 ARG A O 1
ATOM 2682 N N . THR A 1 341 ? -17.109 1.633 3.415 1.00 92.25 341 THR A N 1
ATOM 2683 C CA . THR A 1 341 ? -17.509 1.338 2.034 1.00 92.25 341 THR A CA 1
ATOM 2684 C C . THR A 1 341 ? -18.757 0.456 1.999 1.00 92.25 341 THR A C 1
ATOM 2686 O O . THR A 1 341 ? -19.671 0.722 1.221 1.00 92.25 341 THR A O 1
ATOM 2689 N N . LEU A 1 342 ? -18.829 -0.553 2.871 1.00 96.00 342 LEU A N 1
ATOM 2690 C CA . LEU A 1 342 ? -19.999 -1.423 3.000 1.00 96.00 342 LEU A CA 1
ATOM 2691 C C . LEU A 1 342 ? -21.224 -0.662 3.529 1.00 96.00 342 LEU A C 1
ATOM 2693 O O . LEU A 1 342 ? -22.297 -0.765 2.940 1.00 96.00 342 LEU A O 1
ATOM 2697 N N . ALA A 1 343 ? -21.060 0.177 4.553 1.00 96.50 343 ALA A N 1
ATOM 2698 C CA . ALA A 1 343 ? -22.150 0.932 5.167 1.00 96.50 343 ALA A CA 1
ATOM 2699 C C . ALA A 1 343 ? -22.783 1.950 4.208 1.00 96.50 343 ALA A C 1
ATOM 2701 O O . ALA A 1 343 ? -23.990 2.162 4.245 1.00 96.50 343 ALA A O 1
ATOM 2702 N N . GLN A 1 344 ? -21.995 2.534 3.296 1.00 94.06 344 GLN A N 1
ATOM 2703 C CA . GLN A 1 344 ? -22.514 3.396 2.222 1.00 94.06 344 GLN A CA 1
ATOM 2704 C C . GLN A 1 344 ? -23.430 2.657 1.239 1.00 94.06 344 GLN A C 1
ATOM 2706 O O . GLN A 1 344 ? -24.160 3.294 0.480 1.00 94.06 344 GLN A O 1
ATOM 2711 N N . ARG A 1 345 ? -23.343 1.325 1.189 1.00 94.75 345 ARG A N 1
ATOM 2712 C CA . ARG A 1 345 ? -24.080 0.476 0.248 1.00 94.75 345 ARG A CA 1
ATOM 2713 C C . ARG A 1 345 ? -25.247 -0.235 0.914 1.00 94.75 345 ARG A C 1
ATOM 2715 O O . ARG A 1 345 ? -26.319 -0.285 0.324 1.00 94.75 345 ARG A O 1
ATOM 2722 N N . ASP A 1 346 ? -25.028 -0.759 2.113 1.00 96.69 346 ASP A N 1
ATOM 2723 C CA . ASP A 1 346 ? -26.019 -1.462 2.920 1.00 96.69 346 ASP A CA 1
ATOM 2724 C C . ASP A 1 346 ? -25.671 -1.269 4.402 1.00 96.69 346 ASP A C 1
ATOM 2726 O O . ASP A 1 346 ? -24.848 -1.988 4.981 1.00 96.69 346 ASP A O 1
ATOM 2730 N N . PHE A 1 347 ? -26.243 -0.221 4.998 1.00 96.75 347 PHE A N 1
ATOM 2731 C CA . PHE A 1 347 ? -25.978 0.144 6.386 1.00 96.75 347 PHE A CA 1
ATOM 2732 C C . PHE A 1 347 ? -26.433 -0.954 7.352 1.00 96.75 347 PHE A C 1
ATOM 2734 O O . PHE A 1 347 ? -25.648 -1.381 8.196 1.00 96.75 347 PHE A O 1
ATOM 2741 N N . ASP A 1 348 ? -27.656 -1.460 7.186 1.00 97.75 348 ASP A N 1
ATOM 2742 C CA . ASP A 1 348 ? -28.248 -2.449 8.090 1.00 97.75 348 ASP A CA 1
ATOM 2743 C C . ASP A 1 348 ? -27.436 -3.747 8.095 1.00 97.75 348 ASP A C 1
ATOM 2745 O O . ASP A 1 348 ? -27.077 -4.257 9.159 1.00 97.75 348 ASP A O 1
ATOM 2749 N N . ARG A 1 349 ? -27.052 -4.253 6.915 1.00 97.62 349 ARG A N 1
ATOM 2750 C CA . ARG A 1 349 ? -26.206 -5.449 6.830 1.00 97.62 349 ARG A CA 1
ATOM 2751 C C . ARG A 1 349 ? -24.805 -5.210 7.382 1.00 97.62 349 ARG A C 1
ATOM 2753 O O . ARG A 1 349 ? -24.231 -6.106 7.999 1.00 97.62 349 ARG A O 1
ATOM 2760 N N . THR A 1 350 ? -24.263 -4.005 7.212 1.00 97.56 350 THR A N 1
ATOM 2761 C CA . THR A 1 350 ? -22.975 -3.641 7.818 1.00 97.56 350 THR A CA 1
ATOM 2762 C C . THR A 1 350 ? -23.053 -3.636 9.339 1.00 97.56 350 THR A C 1
ATOM 2764 O O . THR A 1 350 ? -22.141 -4.144 9.986 1.00 97.56 350 THR A O 1
ATOM 2767 N N . MET A 1 351 ? -24.140 -3.127 9.920 1.00 97.62 351 MET A N 1
ATOM 2768 C CA . MET A 1 351 ? -24.349 -3.154 11.367 1.00 97.62 351 MET A CA 1
ATOM 2769 C C . MET A 1 351 ? -24.471 -4.584 11.897 1.00 97.62 351 MET A C 1
ATOM 2771 O O . MET A 1 351 ? -23.791 -4.920 12.861 1.00 97.62 351 MET A O 1
ATOM 2775 N N . ILE A 1 352 ? -25.222 -5.453 11.211 1.00 97.19 352 ILE A N 1
ATOM 2776 C CA . ILE A 1 352 ? -25.301 -6.886 11.548 1.00 97.19 352 ILE A CA 1
ATOM 2777 C C . ILE A 1 352 ? -23.910 -7.532 11.521 1.00 97.19 352 ILE A C 1
ATOM 2779 O O . ILE A 1 352 ? -23.552 -8.290 12.423 1.00 97.19 352 ILE A O 1
ATOM 2783 N N . LEU A 1 353 ? -23.107 -7.218 10.501 1.00 96.62 353 LEU A N 1
ATOM 2784 C CA . LEU A 1 353 ? -21.751 -7.740 10.378 1.00 96.62 353 LEU A CA 1
ATOM 2785 C C . LEU A 1 353 ? -20.843 -7.264 11.524 1.00 96.62 353 LEU A C 1
ATOM 2787 O O . LEU A 1 353 ? -20.085 -8.060 12.077 1.00 96.62 353 LEU A O 1
ATOM 2791 N N . ILE A 1 354 ? -20.933 -5.984 11.899 1.00 96.62 354 ILE A N 1
ATOM 2792 C CA . ILE A 1 354 ? -20.180 -5.410 13.023 1.00 96.62 354 ILE A CA 1
ATOM 2793 C C . ILE A 1 354 ? -20.604 -6.057 14.345 1.00 96.62 354 ILE A C 1
ATOM 2795 O O . ILE A 1 354 ? -19.747 -6.406 15.158 1.00 96.62 354 ILE A O 1
ATOM 2799 N N . ASP A 1 355 ? -21.902 -6.258 14.560 1.00 97.12 355 ASP A N 1
ATOM 2800 C CA . ASP A 1 355 ? -22.430 -6.867 15.783 1.00 97.12 355 ASP A CA 1
ATOM 2801 C C . ASP A 1 355 ? -21.947 -8.313 15.979 1.00 97.12 355 ASP A C 1
ATOM 2803 O O . ASP A 1 355 ? -21.816 -8.771 17.119 1.00 97.12 355 ASP A O 1
ATOM 2807 N N . GLY A 1 356 ? -21.587 -9.000 14.890 1.00 96.69 356 GLY A N 1
ATOM 2808 C CA . GLY A 1 356 ? -20.986 -10.333 14.916 1.00 96.69 356 GLY A CA 1
ATOM 2809 C C . GLY A 1 356 ? -19.602 -10.409 15.579 1.00 96.69 356 GLY A C 1
ATOM 2810 O O . GLY A 1 356 ? -19.208 -11.480 16.049 1.00 96.69 356 GLY A O 1
ATOM 2811 N N . PHE A 1 357 ? -18.854 -9.304 15.678 1.00 96.25 357 PHE A N 1
ATOM 2812 C CA . PHE A 1 357 ? -17.575 -9.302 16.398 1.00 96.25 357 PHE A CA 1
ATOM 2813 C C . PHE A 1 357 ? -17.800 -9.404 17.900 1.00 96.25 357 PHE A C 1
ATOM 2815 O O . PHE A 1 357 ? -18.465 -8.554 18.471 1.00 96.25 357 PHE A O 1
ATOM 2822 N N . GLN A 1 358 ? -17.202 -10.382 18.577 1.00 95.38 358 GLN A N 1
ATOM 2823 C CA . GLN A 1 358 ? -17.421 -10.627 20.008 1.00 95.38 358 GLN A CA 1
ATOM 2824 C C . GLN A 1 358 ? -16.772 -9.560 20.900 1.00 95.38 358 GLN A C 1
ATOM 2826 O O . GLN A 1 358 ? -17.367 -9.132 21.897 1.00 95.38 358 GLN A O 1
ATOM 2831 N N . ARG A 1 359 ? -15.575 -9.088 20.527 1.00 92.00 359 ARG A N 1
ATOM 2832 C CA . ARG A 1 359 ? -14.822 -8.093 21.299 1.00 92.00 359 ARG A CA 1
ATOM 2833 C C . ARG A 1 359 ? -15.389 -6.690 21.111 1.00 92.00 359 ARG A C 1
ATOM 2835 O O . ARG A 1 359 ? -15.483 -6.167 19.999 1.00 92.00 359 ARG A O 1
ATOM 2842 N N . ARG A 1 360 ? -15.770 -6.058 22.224 1.00 92.06 360 ARG A N 1
ATOM 2843 C CA . ARG A 1 360 ? -16.425 -4.742 22.236 1.00 92.06 360 ARG A CA 1
ATOM 2844 C C . ARG A 1 360 ? -15.530 -3.649 21.660 1.00 92.06 360 ARG A C 1
ATOM 2846 O O . ARG A 1 360 ? -16.031 -2.753 20.994 1.00 92.06 360 ARG A O 1
ATOM 2853 N N . GLU A 1 361 ? -14.234 -3.732 21.896 1.00 90.00 361 GLU A N 1
ATOM 2854 C CA . GLU A 1 361 ? -13.233 -2.758 21.471 1.00 90.00 361 GLU A CA 1
ATOM 2855 C C . GLU A 1 361 ? -13.101 -2.722 19.950 1.00 90.00 361 GLU A C 1
ATOM 2857 O O . GLU A 1 361 ? -13.023 -1.642 19.371 1.00 90.00 361 GLU A O 1
ATOM 2862 N N . MET A 1 362 ? -13.168 -3.890 19.302 1.00 91.31 362 MET A N 1
ATOM 2863 C CA . MET A 1 362 ? -13.169 -4.003 17.844 1.00 91.31 362 MET A CA 1
ATOM 2864 C C . MET A 1 362 ? -14.415 -3.338 17.250 1.00 91.31 362 MET A C 1
ATOM 2866 O O . MET A 1 362 ? -14.300 -2.496 16.360 1.00 91.31 362 MET A O 1
ATOM 2870 N N . ARG A 1 363 ? -15.600 -3.631 17.808 1.00 92.75 363 ARG A N 1
ATOM 2871 C CA . ARG A 1 363 ? -16.853 -2.964 17.411 1.00 92.75 363 ARG A CA 1
ATOM 2872 C C . ARG A 1 363 ? -16.765 -1.451 17.590 1.00 92.75 363 ARG A C 1
ATOM 2874 O O . ARG A 1 363 ? -17.060 -0.713 16.658 1.00 92.75 363 ARG A O 1
ATOM 2881 N N . ILE A 1 364 ? -16.319 -0.981 18.758 1.00 90.62 364 ILE A N 1
ATOM 2882 C CA . ILE A 1 364 ? -16.170 0.454 19.045 1.00 90.62 364 ILE A CA 1
ATOM 2883 C C . ILE A 1 364 ? -15.226 1.112 18.039 1.00 90.62 364 ILE A C 1
ATOM 2885 O O . ILE A 1 364 ? -15.563 2.168 17.515 1.00 90.62 364 ILE A O 1
ATOM 2889 N N . GLN A 1 365 ? -14.078 0.505 17.734 1.00 88.62 365 GLN A N 1
ATOM 2890 C CA . GLN A 1 365 ? -13.127 1.065 16.775 1.00 88.62 365 GLN A CA 1
ATOM 2891 C C . GLN A 1 365 ? -13.742 1.221 15.379 1.00 88.62 365 GLN A C 1
ATOM 2893 O O . GLN A 1 365 ? -13.562 2.261 14.742 1.00 88.62 365 GLN A O 1
ATOM 2898 N N . ILE A 1 366 ? -14.491 0.217 14.915 1.00 91.88 366 ILE A N 1
ATOM 2899 C CA . ILE A 1 366 ? -15.177 0.280 13.620 1.00 91.88 366 ILE A CA 1
ATOM 2900 C C . ILE A 1 366 ? -16.267 1.360 13.649 1.00 91.88 366 ILE A C 1
ATOM 2902 O O . ILE A 1 366 ? -16.283 2.231 12.781 1.00 91.88 366 ILE A O 1
ATOM 2906 N N . LEU A 1 367 ? -17.126 1.366 14.672 1.00 92.62 367 LEU A N 1
ATOM 2907 C CA . LEU A 1 367 ? -18.219 2.335 14.815 1.00 92.62 367 LEU A CA 1
ATOM 2908 C C . LEU A 1 367 ? -17.712 3.778 14.915 1.00 92.62 367 LEU A C 1
ATOM 2910 O O . LEU A 1 367 ? -18.264 4.670 14.277 1.00 92.62 367 LEU A O 1
ATOM 2914 N N . VAL A 1 368 ? -16.632 4.019 15.661 1.00 90.25 368 VAL A N 1
ATOM 2915 C CA . VAL A 1 368 ? -15.980 5.336 15.718 1.00 90.25 368 VAL A CA 1
ATOM 2916 C C . VAL A 1 368 ? -15.484 5.745 14.331 1.00 90.25 368 VAL A C 1
ATOM 2918 O O . VAL A 1 368 ? -15.694 6.887 13.933 1.00 90.25 368 VAL A O 1
ATOM 2921 N N . SER A 1 369 ? -14.894 4.825 13.561 1.00 88.81 369 SER A N 1
ATOM 2922 C CA . SER A 1 369 ? -14.445 5.116 12.192 1.00 88.81 369 SER A CA 1
ATOM 2923 C C . SER A 1 369 ? -15.592 5.477 11.240 1.00 88.81 369 SER A C 1
ATOM 2925 O O . SER A 1 369 ? -15.412 6.331 10.364 1.00 88.81 369 SER A O 1
ATOM 2927 N N . LEU A 1 370 ? -16.766 4.855 11.412 1.00 90.94 370 LEU A N 1
ATOM 2928 C CA . LEU A 1 370 ? -17.984 5.207 10.676 1.00 90.94 370 LEU A CA 1
ATOM 2929 C C . LEU A 1 370 ? -18.452 6.620 11.046 1.00 90.94 370 LEU A C 1
ATOM 2931 O O . LEU A 1 370 ? -18.518 7.480 10.164 1.00 90.94 370 LEU A O 1
ATOM 2935 N N . LEU A 1 371 ? -18.601 6.900 12.345 1.00 89.94 371 LEU A N 1
ATOM 2936 C CA . LEU A 1 371 ? -19.015 8.212 12.855 1.00 89.94 371 LEU A CA 1
ATOM 2937 C C . LEU A 1 371 ? -18.077 9.338 12.401 1.00 89.94 371 LEU A C 1
ATOM 2939 O O . LEU A 1 371 ? -18.515 10.419 12.006 1.00 89.94 371 LEU A O 1
ATOM 2943 N N . GLU A 1 372 ? -16.763 9.102 12.427 1.00 85.75 372 GLU A N 1
ATOM 2944 C CA . GLU A 1 372 ? -15.770 10.074 11.961 1.00 85.75 372 GLU A CA 1
ATOM 2945 C C . GLU A 1 372 ? -15.882 10.381 10.465 1.00 85.75 372 GLU A C 1
ATOM 2947 O O . GLU A 1 372 ? -15.478 11.468 10.034 1.00 85.75 372 GLU A O 1
ATOM 2952 N N . SER A 1 373 ? -16.438 9.443 9.695 1.00 84.12 373 SER A N 1
ATOM 2953 C CA . SER A 1 373 ? -16.668 9.559 8.258 1.00 84.12 373 SER A CA 1
ATOM 2954 C C . SER A 1 373 ? -18.019 10.157 7.871 1.00 84.12 373 SER A C 1
ATOM 2956 O O . SER A 1 373 ? -18.236 10.414 6.688 1.00 84.12 373 SER A O 1
ATOM 2958 N N . GLY A 1 374 ? -18.884 10.438 8.849 1.00 83.75 374 GLY A N 1
ATOM 2959 C CA . GLY A 1 374 ? -20.205 11.025 8.618 1.00 83.75 374 GLY A CA 1
ATOM 2960 C C . GLY A 1 374 ? -21.267 10.028 8.152 1.00 83.75 374 GLY A C 1
ATOM 2961 O O . GLY A 1 374 ? -22.259 10.458 7.568 1.00 83.75 374 GLY A O 1
ATOM 2962 N N . ILE A 1 375 ? -21.037 8.733 8.388 1.00 76.25 375 ILE A N 1
ATOM 2963 C CA . ILE A 1 375 ? -22.045 7.664 8.349 1.00 76.25 375 ILE A CA 1
ATOM 2964 C C . ILE A 1 375 ? -22.478 7.429 9.790 1.00 76.25 375 ILE A C 1
ATOM 2966 O O . ILE A 1 375 ? -23.700 7.428 10.036 1.00 76.25 375 ILE A O 1
#